Protein AF-A0A2N2HIB7-F1 (afdb_monomer_lite)

Radius of gyration: 22.61 Å; chains: 1; bounding box: 57×54×66 Å

Secondary structure (DSSP, 8-state):
------HHHHHHHHHHHHHHTTTSHHHHS-SSHHHHHHHHHHHHH-SSEEEGGGS----B---HHHHHHHHHHHHHHHHHHHHHTS-TTSHHHHHHHHHHHHHHHHHHHHHHHHHHHHHHHHH---HHHHHHHHHHHHHHHHTTTS---SHHHHHHHHHHHHHHHHHH-S---B--B-HHHHTHHHHHHHHHTTS--HHHHHHHHHHHHHHHTT------HHHHTTS-TT----EEEEE-B-TTS-B---HHHHHHHHHHHHH--S-SEEEEEE-TT--HHHHHHHHHHHHTT---PEEEEHHHHHHHHHHTT--HHHHHTEEEETTTEEEETTT----TT-EEE-HHHHHHHHHTT-

pLDDT: mean 94.16, std 5.79, range [70.38, 98.81]

Structure (mmCIF, N/CA/C/O backbone):
data_AF-A0A2N2HIB7-F1
#
_entry.id   AF-A0A2N2HIB7-F1
#
loop_
_atom_site.group_PDB
_atom_site.id
_atom_site.type_symbol
_atom_site.label_atom_id
_atom_site.label_alt_id
_atom_site.label_comp_id
_atom_site.label_asym_id
_atom_site.label_entity_id
_atom_site.label_seq_id
_atom_site.pdbx_PDB_ins_code
_atom_site.Cartn_x
_atom_site.Cartn_y
_atom_site.Cartn_z
_atom_site.occupancy
_atom_site.B_iso_or_equiv
_atom_site.auth_seq_id
_atom_site.auth_comp_id
_atom_site.auth_asym_id
_atom_site.auth_atom_id
_atom_site.pdbx_PDB_model_num
ATOM 1 N N . ASN A 1 1 ? 1.492 17.896 -13.912 1.00 70.38 1 ASN A N 1
ATOM 2 C CA . ASN A 1 1 ? 1.477 17.943 -12.432 1.00 70.38 1 ASN A CA 1
ATOM 3 C C . ASN A 1 1 ? 2.331 19.114 -11.940 1.00 70.38 1 ASN A C 1
ATOM 5 O O . ASN A 1 1 ? 3.447 18.883 -11.492 1.00 70.38 1 ASN A O 1
ATOM 9 N N . PRO A 1 2 ? 1.903 20.382 -12.101 1.00 78.69 2 PRO A N 1
ATOM 10 C CA . PRO A 1 2 ? 2.677 21.501 -11.566 1.00 78.69 2 PRO A CA 1
ATOM 11 C C . PRO A 1 2 ? 2.683 21.434 -10.033 1.00 78.69 2 PRO A C 1
ATOM 13 O O . PRO A 1 2 ? 1.624 21.341 -9.421 1.00 78.69 2 PRO A O 1
ATOM 16 N N . LEU A 1 3 ? 3.871 21.468 -9.431 1.00 84.50 3 LEU A N 1
ATOM 17 C CA . LEU A 1 3 ? 4.052 21.535 -7.981 1.00 84.50 3 LEU A CA 1
ATOM 18 C C . LEU A 1 3 ? 4.531 22.939 -7.606 1.00 84.50 3 LEU A C 1
ATOM 20 O O . LEU A 1 3 ? 5.427 23.491 -8.252 1.00 84.50 3 LEU A O 1
ATOM 24 N N . GLY A 1 4 ? 3.913 23.525 -6.582 1.00 88.31 4 GLY A N 1
ATOM 25 C CA . GLY A 1 4 ? 4.340 24.805 -6.026 1.00 88.31 4 GLY A CA 1
ATOM 26 C C . GLY A 1 4 ? 5.601 24.630 -5.184 1.00 88.31 4 GLY A C 1
ATOM 27 O O . GLY A 1 4 ? 5.663 23.732 -4.354 1.00 88.31 4 GLY A O 1
ATOM 28 N N . ILE A 1 5 ? 6.600 25.489 -5.392 1.00 92.50 5 ILE A N 1
ATOM 29 C CA . ILE A 1 5 ? 7.794 25.562 -4.544 1.00 92.50 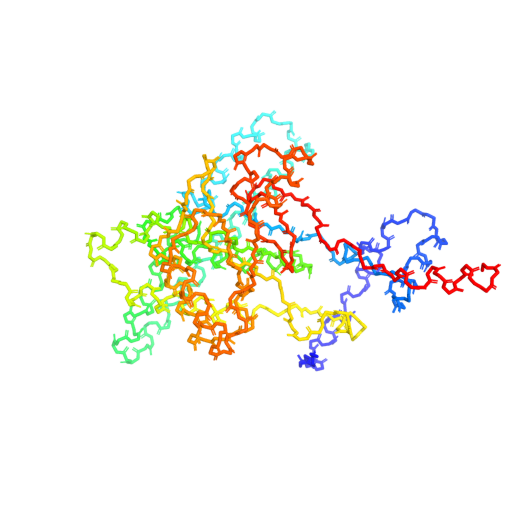5 ILE A CA 1
ATOM 30 C C . ILE A 1 5 ? 8.203 27.021 -4.363 1.00 92.50 5 ILE A C 1
ATOM 32 O O . ILE A 1 5 ? 8.285 27.782 -5.335 1.00 92.50 5 ILE A O 1
ATOM 36 N N . SER A 1 6 ? 8.473 27.423 -3.125 1.00 95.88 6 SER A N 1
ATOM 37 C CA . SER A 1 6 ? 8.904 28.783 -2.819 1.00 95.88 6 SER A CA 1
ATOM 38 C C . SER A 1 6 ? 10.355 29.037 -3.267 1.00 95.88 6 SER A C 1
ATOM 40 O O . SER A 1 6 ? 11.177 28.117 -3.357 1.00 95.88 6 SER A O 1
ATOM 42 N N . PRO A 1 7 ? 10.746 30.306 -3.498 1.00 96.50 7 PRO A N 1
ATOM 43 C CA . PRO A 1 7 ? 12.142 30.656 -3.766 1.00 96.50 7 PRO A CA 1
ATOM 44 C C . PRO A 1 7 ? 13.107 30.290 -2.627 1.00 96.50 7 PRO A C 1
ATOM 46 O O . PRO A 1 7 ? 14.304 30.120 -2.862 1.00 96.50 7 PRO A O 1
ATOM 49 N N . LYS A 1 8 ? 12.618 30.197 -1.382 1.00 96.81 8 LYS A N 1
ATOM 50 C CA . LYS A 1 8 ? 13.419 29.775 -0.227 1.00 96.81 8 LYS A CA 1
ATOM 51 C C . LYS A 1 8 ? 13.732 28.279 -0.308 1.00 96.81 8 LYS A C 1
ATOM 53 O O . LYS A 1 8 ? 14.907 27.932 -0.360 1.00 96.81 8 LYS A O 1
ATOM 58 N N . GLU A 1 9 ? 12.710 27.438 -0.435 1.00 95.50 9 GLU A N 1
ATOM 59 C CA . GLU A 1 9 ? 12.864 25.978 -0.545 1.00 95.50 9 GLU A CA 1
ATOM 60 C C . GLU A 1 9 ? 13.718 25.595 -1.758 1.00 95.50 9 GLU A C 1
ATOM 62 O O . GLU A 1 9 ? 14.588 24.734 -1.668 1.00 95.50 9 GLU A O 1
ATOM 67 N N . ARG A 1 10 ? 13.561 26.297 -2.892 1.00 94.50 10 ARG A N 1
ATOM 68 C CA . ARG A 1 10 ? 14.411 26.074 -4.072 1.00 94.50 10 ARG A CA 1
ATOM 69 C C . ARG A 1 10 ? 15.897 26.279 -3.761 1.00 94.50 10 ARG A C 1
ATOM 71 O O . ARG A 1 10 ? 16.724 25.501 -4.228 1.00 94.50 10 ARG A O 1
ATOM 78 N N . ARG A 1 11 ? 16.247 27.321 -2.997 1.00 95.94 11 ARG A N 1
ATOM 79 C CA . ARG A 1 11 ? 17.642 27.583 -2.603 1.00 95.94 11 ARG A CA 1
ATOM 80 C C . ARG A 1 11 ? 18.165 26.509 -1.652 1.00 95.94 11 ARG A C 1
ATOM 82 O O . ARG A 1 11 ? 19.290 26.057 -1.835 1.00 95.94 11 ARG A O 1
ATOM 89 N N . GLU A 1 12 ? 17.348 26.083 -0.692 1.00 95.81 12 GLU A N 1
ATOM 90 C CA . GLU A 1 12 ? 17.694 25.004 0.243 1.00 95.81 12 GLU A CA 1
ATOM 91 C C . GLU A 1 12 ? 17.962 23.687 -0.502 1.00 95.81 12 GLU A C 1
ATOM 93 O O . GLU A 1 12 ? 19.008 23.074 -0.295 1.00 95.81 12 GLU A O 1
ATOM 98 N N . LEU A 1 13 ? 17.102 23.310 -1.458 1.00 92.69 13 LEU A N 1
ATOM 99 C CA . LEU A 1 13 ? 17.295 22.113 -2.286 1.00 92.69 13 LEU A CA 1
ATOM 100 C C . LEU A 1 13 ? 18.561 22.187 -3.145 1.00 92.69 13 LEU A C 1
ATOM 102 O O . LEU A 1 13 ? 19.323 21.221 -3.189 1.00 92.69 13 LEU A O 1
ATOM 106 N N . ILE A 1 14 ? 18.828 23.329 -3.791 1.00 94.75 14 ILE A N 1
ATOM 107 C CA . ILE A 1 14 ? 20.062 23.532 -4.571 1.00 94.75 14 ILE A CA 1
ATOM 108 C C . ILE A 1 14 ? 21.302 23.348 -3.683 1.00 94.75 14 ILE A C 1
ATOM 110 O O . ILE A 1 14 ? 22.288 22.757 -4.123 1.00 94.75 14 ILE A O 1
ATOM 114 N N . GLY A 1 15 ? 21.236 23.778 -2.420 1.00 96.12 15 GLY A N 1
ATOM 115 C CA . GLY A 1 15 ? 22.304 23.585 -1.438 1.00 96.12 15 GLY A CA 1
ATOM 116 C C . GLY A 1 15 ? 22.646 22.119 -1.149 1.00 96.12 15 GLY A C 1
ATOM 117 O O . GLY A 1 15 ? 23.769 21.833 -0.740 1.00 96.12 15 GLY A O 1
ATOM 118 N N . THR A 1 16 ? 21.734 21.177 -1.410 1.00 95.31 16 THR A N 1
ATOM 119 C CA . THR A 1 16 ? 21.984 19.734 -1.225 1.00 95.31 16 THR A CA 1
ATOM 120 C C . THR A 1 16 ? 22.728 19.090 -2.402 1.00 95.31 16 THR A C 1
ATOM 122 O O . THR A 1 16 ? 23.339 18.029 -2.242 1.00 95.31 16 THR A O 1
ATOM 125 N N . ILE A 1 17 ? 22.734 19.731 -3.580 1.00 93.56 17 ILE A N 1
ATOM 126 C CA . ILE A 1 17 ? 23.309 19.175 -4.816 1.00 93.56 17 ILE A CA 1
ATOM 127 C C . ILE A 1 17 ? 24.791 18.798 -4.658 1.00 93.56 17 ILE A C 1
ATOM 129 O O . ILE A 1 17 ? 25.133 17.681 -5.045 1.00 93.56 17 ILE A O 1
ATOM 133 N N . PRO A 1 18 ? 25.683 19.628 -4.075 1.00 94.62 18 PRO A N 1
ATOM 134 C CA . PRO A 1 18 ? 27.099 19.272 -3.947 1.00 94.62 18 PRO A CA 1
ATOM 135 C C . PRO A 1 18 ? 27.337 17.970 -3.173 1.00 94.62 18 PRO A C 1
ATOM 137 O O . PRO A 1 18 ? 28.258 17.215 -3.488 1.00 94.62 18 PRO A O 1
ATOM 140 N N . PHE A 1 19 ? 26.489 17.673 -2.185 1.00 94.38 19 PHE A N 1
ATOM 141 C CA . PHE A 1 19 ? 26.551 16.412 -1.457 1.00 94.38 19 PHE A CA 1
ATOM 142 C C . PHE A 1 19 ? 26.091 15.242 -2.339 1.00 94.38 19 PHE A C 1
ATOM 144 O O . PHE A 1 19 ? 26.778 14.222 -2.420 1.00 94.38 19 PHE A O 1
ATOM 151 N N . TRP A 1 20 ? 24.971 15.381 -3.050 1.00 92.12 20 TRP A N 1
ATOM 152 C CA . TRP A 1 20 ? 24.363 14.278 -3.802 1.00 92.12 20 TRP A CA 1
ATOM 153 C C . TRP A 1 20 ? 24.944 14.029 -5.199 1.00 92.12 20 TRP A C 1
ATOM 155 O O . TRP A 1 20 ? 24.808 12.915 -5.708 1.00 92.12 20 TRP A O 1
ATOM 165 N N . LEU A 1 21 ? 25.644 15.002 -5.794 1.00 87.56 21 LEU A N 1
ATOM 166 C CA . LEU A 1 21 ? 26.102 14.986 -7.193 1.00 87.56 21 LEU A CA 1
ATOM 167 C C . LEU A 1 21 ? 26.859 13.710 -7.600 1.00 87.56 21 LEU A C 1
ATOM 169 O O . LEU A 1 21 ? 26.741 13.259 -8.734 1.00 87.56 21 LEU A O 1
ATOM 173 N N . PHE A 1 22 ? 27.603 13.100 -6.676 1.00 88.31 22 PHE A N 1
ATOM 174 C CA . PHE A 1 22 ? 28.376 11.875 -6.929 1.00 88.31 22 PHE A CA 1
ATOM 175 C C . PHE A 1 22 ? 27.889 10.661 -6.127 1.00 88.31 22 PHE A C 1
ATOM 177 O O . PHE A 1 22 ? 28.547 9.620 -6.113 1.00 88.31 22 PHE A O 1
ATOM 184 N N . ARG A 1 23 ? 26.757 10.796 -5.427 1.00 89.62 23 ARG A N 1
ATOM 185 C CA . ARG A 1 23 ? 26.224 9.789 -4.497 1.00 89.62 23 ARG A CA 1
ATOM 186 C C . ARG A 1 23 ? 24.908 9.158 -4.962 1.00 89.62 23 ARG A C 1
ATOM 188 O O . ARG A 1 23 ? 24.530 8.136 -4.401 1.00 89.62 23 ARG A O 1
ATOM 195 N N . PHE A 1 24 ? 24.248 9.712 -5.981 1.00 86.19 24 PHE A N 1
ATOM 196 C CA . PHE A 1 24 ? 22.979 9.185 -6.496 1.00 86.19 24 PHE A CA 1
ATOM 197 C C . PHE A 1 24 ? 23.142 7.891 -7.320 1.00 86.19 24 PHE A C 1
ATOM 199 O O . PHE A 1 24 ? 24.206 7.634 -7.894 1.00 86.19 24 PHE A O 1
ATOM 206 N N . LEU A 1 25 ? 22.072 7.089 -7.400 1.00 84.25 25 LEU A N 1
ATOM 207 C CA . LEU A 1 25 ? 22.063 5.752 -8.015 1.00 84.25 25 LEU A CA 1
ATOM 208 C C . LEU A 1 25 ? 22.593 5.749 -9.451 1.00 84.25 25 LEU A C 1
ATOM 210 O O . LEU A 1 25 ? 23.521 5.003 -9.749 1.00 84.25 25 LEU A O 1
ATOM 214 N N . GLY A 1 26 ? 22.104 6.641 -10.317 1.00 80.06 26 GLY A N 1
ATOM 215 C CA . GLY A 1 26 ? 22.563 6.717 -11.709 1.00 80.06 26 GLY A CA 1
ATOM 216 C C . GLY A 1 26 ? 24.069 6.974 -11.864 1.00 80.06 26 GLY A C 1
ATOM 217 O O . GLY A 1 26 ? 24.691 6.448 -12.787 1.00 80.06 26 GLY A O 1
ATOM 218 N N . PHE A 1 27 ? 24.703 7.699 -10.931 1.00 83.38 27 PHE A N 1
ATOM 219 C CA . PHE A 1 27 ? 26.159 7.862 -10.935 1.00 83.38 27 PHE A CA 1
ATOM 220 C C . PHE A 1 27 ? 26.894 6.605 -10.455 1.00 83.38 27 PHE A C 1
ATOM 222 O O . PHE A 1 27 ? 28.040 6.380 -10.845 1.00 83.38 27 PHE A O 1
ATOM 229 N N . ARG A 1 28 ? 26.275 5.788 -9.600 1.00 85.44 28 ARG A N 1
ATOM 230 C CA . ARG A 1 28 ? 26.879 4.565 -9.045 1.00 85.44 28 ARG A CA 1
ATOM 231 C C . ARG A 1 28 ? 26.568 3.304 -9.861 1.00 85.44 28 ARG A C 1
ATOM 233 O O . ARG A 1 28 ? 27.299 2.331 -9.714 1.00 85.44 28 ARG A O 1
ATOM 240 N N . ALA A 1 29 ? 25.565 3.344 -10.739 1.00 83.88 29 ALA A N 1
ATOM 241 C CA . ALA A 1 29 ? 25.076 2.200 -11.512 1.00 83.88 29 ALA A CA 1
ATOM 242 C C . ALA A 1 29 ? 26.138 1.577 -12.437 1.00 83.88 29 ALA A C 1
ATOM 244 O O . ALA A 1 29 ? 26.224 0.358 -12.552 1.00 83.88 29 ALA A O 1
ATOM 245 N N . PHE A 1 30 ? 26.992 2.398 -13.062 1.00 82.38 30 PHE A N 1
ATOM 246 C CA . PHE A 1 30 ? 28.013 1.930 -14.005 1.00 82.38 30 PHE A CA 1
ATOM 247 C C . PHE A 1 30 ? 29.425 2.352 -13.592 1.00 82.38 30 PHE A C 1
ATOM 249 O O . PHE A 1 30 ? 29.677 3.515 -13.261 1.00 82.38 30 PHE A O 1
ATOM 256 N N . ARG A 1 31 ? 30.373 1.406 -13.671 1.00 82.19 31 ARG A N 1
ATOM 257 C CA . ARG A 1 31 ? 31.803 1.664 -13.420 1.00 82.19 31 ARG A CA 1
ATOM 258 C C . ARG A 1 31 ? 32.474 2.481 -14.537 1.00 82.19 31 ARG A C 1
ATOM 260 O O . ARG A 1 31 ? 33.148 3.454 -14.200 1.00 82.19 31 ARG A O 1
ATOM 267 N N . PRO A 1 32 ? 32.313 2.159 -15.840 1.00 90.38 32 PRO A N 1
ATOM 268 C CA . PRO A 1 32 ? 32.988 2.902 -16.903 1.00 90.38 32 PRO A CA 1
ATOM 269 C C . PRO A 1 32 ? 32.396 4.315 -17.064 1.00 90.38 32 PRO A C 1
ATOM 271 O O . PRO A 1 32 ? 31.172 4.438 -17.181 1.00 90.38 32 PRO A O 1
ATOM 274 N N . PRO A 1 33 ? 33.220 5.381 -17.151 1.00 87.06 33 PRO A N 1
ATOM 275 C CA . PRO A 1 33 ? 32.727 6.754 -17.302 1.00 87.06 33 PRO A CA 1
ATOM 276 C C . PRO A 1 33 ? 31.826 6.952 -18.526 1.00 87.06 33 PRO A C 1
ATOM 278 O O . PRO A 1 33 ? 30.800 7.623 -18.436 1.00 87.06 33 PRO A O 1
ATOM 281 N N . PHE A 1 34 ? 32.168 6.318 -19.651 1.00 89.50 34 PHE A N 1
ATOM 282 C CA . PHE A 1 34 ? 31.384 6.404 -20.882 1.00 89.50 34 PHE A CA 1
ATOM 283 C C . PHE A 1 34 ? 29.994 5.769 -20.739 1.00 89.50 34 PHE A C 1
ATOM 285 O O . PHE A 1 34 ? 28.997 6.385 -21.105 1.00 89.50 34 PHE A O 1
ATOM 292 N N . ALA A 1 35 ? 29.910 4.571 -20.150 1.00 87.69 35 ALA A N 1
ATOM 293 C CA . ALA A 1 35 ? 28.637 3.886 -19.916 1.00 87.69 35 ALA A CA 1
ATOM 294 C C . ALA A 1 35 ? 27.731 4.691 -18.973 1.00 87.69 35 ALA A C 1
ATOM 296 O O . ALA A 1 35 ? 26.535 4.814 -19.217 1.00 87.69 35 ALA A O 1
ATOM 297 N N . LYS A 1 36 ? 28.319 5.310 -17.945 1.00 88.56 36 LYS A N 1
ATOM 298 C CA . LYS A 1 36 ? 27.612 6.197 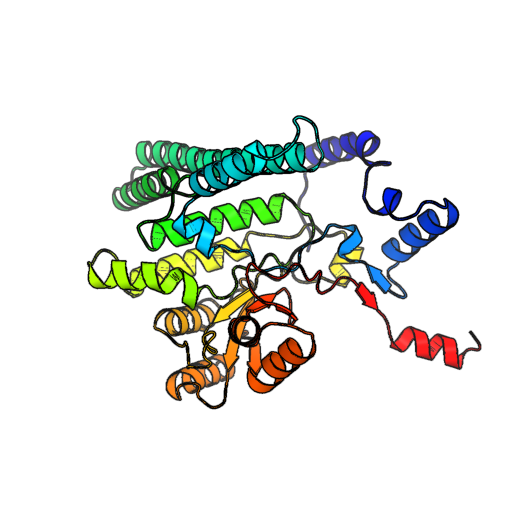-17.017 1.00 88.56 36 LYS A CA 1
ATOM 299 C C . LYS A 1 36 ? 27.047 7.436 -17.712 1.00 88.56 36 LYS A C 1
ATOM 301 O O . LYS A 1 36 ? 25.873 7.747 -17.544 1.00 88.56 36 LYS A O 1
ATOM 306 N N . ALA A 1 37 ? 27.870 8.131 -18.500 1.00 87.56 37 ALA A N 1
ATOM 307 C CA . ALA A 1 37 ? 27.437 9.314 -19.240 1.00 87.56 37 ALA A CA 1
ATOM 308 C C . ALA A 1 37 ? 26.325 8.969 -20.239 1.00 87.56 37 ALA A C 1
ATOM 310 O O . ALA A 1 37 ? 25.314 9.666 -20.295 1.00 87.56 37 ALA A O 1
ATOM 311 N N . ARG A 1 38 ? 26.482 7.857 -20.968 1.00 88.75 38 ARG A N 1
ATOM 312 C CA . ARG A 1 38 ? 25.457 7.338 -21.876 1.00 88.75 38 ARG A CA 1
ATOM 313 C C . ARG A 1 38 ? 24.153 7.044 -21.140 1.00 88.75 38 ARG A C 1
ATOM 315 O O . ARG A 1 38 ? 23.125 7.563 -21.546 1.00 88.75 38 ARG A O 1
ATOM 322 N N . PHE A 1 39 ? 24.203 6.293 -20.038 1.00 87.81 39 PHE A N 1
ATOM 323 C CA . PHE A 1 39 ? 23.019 5.974 -19.241 1.00 87.81 39 PHE A CA 1
ATOM 324 C C . PHE A 1 39 ? 22.282 7.234 -18.782 1.00 87.81 39 PHE A C 1
ATOM 326 O O . PHE A 1 39 ? 21.083 7.348 -19.000 1.00 87.81 39 PHE A O 1
ATOM 333 N N . ILE A 1 40 ? 22.996 8.208 -18.209 1.00 85.94 40 ILE A N 1
ATOM 334 C CA . ILE A 1 40 ? 22.392 9.467 -17.751 1.00 85.94 40 ILE A CA 1
ATOM 335 C C . ILE A 1 40 ? 21.725 10.208 -18.919 1.00 85.94 40 ILE A C 1
ATOM 337 O O . ILE A 1 40 ? 20.598 10.677 -18.784 1.00 85.94 40 ILE A O 1
ATOM 341 N N . LEU A 1 41 ? 22.390 10.296 -20.074 1.00 86.44 41 LEU A N 1
ATOM 342 C CA . LEU A 1 41 ? 21.825 10.938 -21.263 1.00 86.44 41 LEU A CA 1
ATOM 343 C C . LEU A 1 41 ? 20.592 10.200 -21.798 1.00 86.44 41 LEU A C 1
ATOM 345 O O . LEU A 1 41 ? 19.623 10.853 -22.185 1.00 86.44 41 LEU A O 1
ATOM 349 N N . ASP A 1 42 ? 20.621 8.868 -21.805 1.00 86.88 42 ASP A N 1
ATOM 350 C CA . ASP A 1 42 ? 19.507 8.034 -22.250 1.00 86.88 42 ASP A CA 1
ATOM 351 C C . ASP A 1 42 ? 18.313 8.165 -21.294 1.00 86.88 42 ASP A C 1
ATOM 353 O O . ASP A 1 42 ? 17.199 8.365 -21.767 1.00 86.88 42 ASP A O 1
ATOM 357 N N . GLN A 1 43 ? 18.531 8.189 -19.972 1.00 85.62 43 GLN A N 1
ATOM 358 C CA . GLN A 1 43 ? 17.471 8.423 -18.978 1.00 85.62 43 GLN A CA 1
ATOM 359 C C . GLN A 1 43 ? 16.859 9.827 -19.069 1.00 85.62 43 GLN A C 1
ATOM 361 O O . GLN A 1 43 ? 15.649 9.984 -18.937 1.00 85.62 43 GLN A O 1
ATOM 366 N N . LEU A 1 44 ? 17.668 10.859 -19.334 1.00 83.25 44 LEU A N 1
ATOM 367 C CA . LEU A 1 44 ? 17.165 12.230 -19.496 1.00 83.25 44 LEU A CA 1
ATOM 368 C C . LEU A 1 44 ? 16.312 12.401 -20.760 1.00 83.25 44 LEU A C 1
ATOM 370 O O . LEU A 1 44 ? 15.404 13.232 -20.782 1.00 83.25 44 LEU A O 1
ATOM 374 N N . LYS A 1 45 ? 16.622 11.647 -21.820 1.00 83.94 45 LYS A N 1
ATOM 375 C CA . LYS A 1 45 ? 15.895 11.702 -23.096 1.00 83.94 45 LYS A CA 1
ATOM 376 C C . LYS A 1 45 ? 14.713 10.738 -23.146 1.00 83.94 45 LYS A C 1
ATOM 378 O O . LYS A 1 45 ? 13.734 11.057 -23.810 1.00 83.94 45 LYS A O 1
ATOM 383 N N . ALA A 1 46 ? 14.841 9.570 -22.515 1.00 82.94 46 ALA A N 1
ATOM 384 C CA . ALA A 1 46 ? 13.878 8.471 -22.508 1.00 82.94 46 ALA A CA 1
ATOM 385 C C . ALA A 1 46 ? 13.340 8.102 -23.911 1.00 82.94 46 ALA A C 1
ATOM 387 O O . ALA A 1 46 ? 12.164 7.800 -24.083 1.00 82.94 46 ALA A O 1
ATOM 388 N N . ARG A 1 47 ? 14.194 8.163 -24.948 1.00 82.94 47 ARG A N 1
ATOM 389 C CA . ARG A 1 47 ? 13.782 7.926 -26.350 1.00 82.94 47 ARG A CA 1
ATOM 390 C C . ARG A 1 47 ? 13.485 6.452 -26.636 1.00 82.94 47 ARG A C 1
ATOM 392 O O . ARG A 1 47 ? 12.529 6.135 -27.338 1.00 82.94 47 ARG A O 1
ATOM 399 N N . TRP A 1 48 ? 14.362 5.578 -26.153 1.00 84.12 48 TRP A N 1
ATOM 400 C CA . TRP A 1 48 ? 14.345 4.144 -26.459 1.00 84.12 48 TRP A CA 1
ATOM 401 C C . TRP A 1 48 ? 13.828 3.332 -25.284 1.00 84.12 48 TRP A C 1
ATOM 403 O O . TRP A 1 48 ? 13.049 2.400 -25.456 1.00 84.12 48 TRP A O 1
ATOM 413 N N . TYR A 1 49 ? 14.274 3.710 -24.091 1.00 88.00 49 TYR A N 1
ATOM 414 C CA . TYR A 1 49 ? 13.873 3.098 -22.847 1.00 88.00 49 TYR A CA 1
ATOM 415 C C . TYR A 1 49 ? 13.961 4.107 -21.704 1.00 88.00 49 TYR A C 1
ATOM 417 O O . TYR A 1 49 ? 14.717 5.082 -21.771 1.00 88.00 49 TYR A O 1
ATOM 425 N N . LEU A 1 50 ? 13.217 3.825 -20.646 1.00 87.25 50 LEU A N 1
ATOM 426 C CA . LEU A 1 50 ? 13.290 4.475 -19.346 1.00 87.25 50 LEU A CA 1
ATOM 427 C C . LEU A 1 50 ? 13.512 3.383 -18.299 1.00 87.25 50 LEU A C 1
ATOM 429 O O . LEU A 1 50 ? 12.874 2.341 -18.388 1.00 87.25 50 LEU A O 1
ATOM 433 N N . ILE A 1 51 ? 14.425 3.598 -17.352 1.00 88.19 51 ILE A N 1
ATOM 434 C CA . ILE A 1 51 ? 14.671 2.685 -16.231 1.00 88.19 51 ILE A CA 1
ATOM 435 C C . ILE A 1 51 ? 14.158 3.361 -14.963 1.00 88.19 51 ILE A C 1
ATOM 437 O O . ILE A 1 51 ? 14.807 4.272 -14.434 1.00 88.19 51 ILE A O 1
ATOM 441 N N . ASN A 1 52 ? 13.005 2.915 -14.474 1.00 84.44 52 ASN A N 1
ATOM 442 C CA . ASN A 1 52 ? 12.372 3.495 -13.290 1.00 84.44 52 ASN A CA 1
ATOM 443 C C . ASN A 1 52 ? 13.188 3.215 -12.020 1.00 84.44 52 ASN A C 1
ATOM 445 O O . ASN A 1 52 ? 13.351 4.116 -11.198 1.00 84.44 52 ASN A O 1
ATOM 449 N N . GLU A 1 53 ? 13.875 2.066 -11.956 1.00 83.62 53 GLU A N 1
ATOM 450 C CA . GLU A 1 53 ? 14.758 1.687 -10.836 1.00 83.62 53 GLU A CA 1
ATOM 451 C C . GLU A 1 53 ? 15.885 2.698 -10.552 1.00 83.62 53 GLU A C 1
ATOM 453 O O . GLU A 1 53 ? 16.519 2.697 -9.494 1.00 83.62 53 GLU A O 1
ATOM 458 N N . SER A 1 54 ? 16.165 3.595 -11.502 1.00 78.38 54 SER A N 1
ATOM 459 C CA . SER A 1 54 ? 17.125 4.679 -11.303 1.00 78.38 54 SER A CA 1
ATOM 460 C C . SER A 1 54 ? 16.693 5.689 -10.230 1.00 78.38 54 SER A C 1
ATOM 462 O O . SER A 1 54 ? 17.558 6.372 -9.668 1.00 78.38 54 SER A O 1
ATOM 464 N N . GLY A 1 55 ? 15.388 5.776 -9.940 1.00 75.06 55 GLY A N 1
ATOM 465 C CA . GLY A 1 55 ? 14.804 6.592 -8.875 1.00 75.06 55 GLY A CA 1
ATOM 466 C C . GLY A 1 55 ? 14.757 5.901 -7.508 1.00 75.06 55 GLY A C 1
ATOM 467 O O . GLY A 1 55 ? 14.727 6.585 -6.489 1.00 75.06 55 GLY A O 1
ATOM 468 N N . GLY A 1 56 ? 14.814 4.573 -7.474 1.00 80.69 56 GLY A N 1
ATOM 469 C CA . GLY A 1 56 ? 14.620 3.742 -6.287 1.00 80.69 56 GLY A CA 1
ATOM 470 C C . GLY A 1 56 ? 13.982 2.415 -6.691 1.00 80.69 56 GLY A C 1
ATOM 471 O O . GLY A 1 56 ? 13.607 2.262 -7.844 1.00 80.69 56 GLY A O 1
ATOM 472 N N . ILE A 1 57 ? 13.881 1.463 -5.765 1.00 83.38 57 ILE A N 1
ATOM 473 C CA . ILE A 1 57 ? 13.139 0.219 -6.004 1.00 83.38 57 ILE A CA 1
ATOM 474 C C . ILE A 1 57 ? 11.895 0.254 -5.123 1.00 83.38 57 ILE A C 1
ATOM 476 O O . ILE A 1 57 ? 12.008 0.447 -3.910 1.00 83.38 57 ILE A O 1
ATOM 480 N N . SER A 1 58 ? 10.729 0.087 -5.733 1.00 85.38 58 SER A N 1
ATOM 481 C CA . SER A 1 58 ? 9.445 -0.084 -5.063 1.00 85.38 58 SER A CA 1
ATOM 482 C C . SER A 1 58 ? 8.648 -1.194 -5.766 1.00 85.38 58 SER A C 1
ATOM 484 O O . SER A 1 58 ? 9.199 -2.273 -5.992 1.00 85.38 58 SER A O 1
ATOM 486 N N . HIS A 1 59 ? 7.359 -1.002 -6.062 1.00 91.25 59 HIS A N 1
ATOM 487 C CA . HIS A 1 59 ? 6.517 -2.003 -6.725 1.00 91.25 59 HIS A CA 1
ATOM 488 C C . HIS A 1 59 ? 6.377 -3.320 -5.934 1.00 91.25 59 HIS A C 1
ATOM 490 O O . HIS A 1 59 ? 6.667 -4.425 -6.407 1.00 91.25 59 HIS A O 1
ATOM 496 N N . PHE A 1 60 ? 5.903 -3.193 -4.694 1.00 93.56 60 PHE A N 1
ATOM 497 C CA . PHE A 1 60 ? 5.645 -4.320 -3.801 1.00 93.56 60 PHE A CA 1
ATOM 498 C C . PHE A 1 60 ? 4.419 -4.074 -2.916 1.00 93.56 60 PHE A C 1
ATOM 500 O O . PHE A 1 60 ? 3.983 -2.939 -2.705 1.00 93.56 60 PHE A O 1
ATOM 507 N N . ALA A 1 61 ? 3.870 -5.165 -2.387 1.00 95.19 61 ALA A N 1
ATOM 508 C CA . ALA A 1 61 ? 2.818 -5.145 -1.382 1.00 95.19 61 ALA A CA 1
ATOM 509 C C . ALA A 1 61 ? 3.412 -5.616 -0.042 1.00 95.19 61 ALA A C 1
ATOM 511 O O . ALA A 1 61 ? 3.737 -6.802 0.083 1.00 95.19 61 ALA A O 1
ATOM 512 N N . PRO A 1 62 ? 3.616 -4.716 0.937 1.00 94.94 62 PRO A N 1
ATOM 513 C CA . PRO A 1 62 ? 4.170 -5.073 2.240 1.00 94.94 62 PRO A CA 1
ATOM 514 C C . PRO A 1 62 ? 3.344 -6.107 3.011 1.00 94.94 62 PRO A C 1
ATOM 516 O O . PRO A 1 62 ? 2.126 -6.230 2.844 1.00 94.94 62 PRO A O 1
ATOM 519 N N . ASP A 1 63 ? 4.017 -6.791 3.937 1.00 95.62 63 ASP A N 1
ATOM 520 C CA . ASP A 1 63 ? 3.378 -7.600 4.976 1.00 95.62 63 ASP A CA 1
ATOM 521 C C . ASP A 1 63 ? 2.796 -6.691 6.076 1.00 95.62 63 ASP A C 1
ATOM 523 O O . ASP A 1 63 ? 3.351 -6.534 7.172 1.00 95.62 63 ASP A O 1
ATOM 527 N N . TYR A 1 64 ? 1.679 -6.030 5.752 1.00 97.69 64 TYR A N 1
ATOM 528 C CA . TYR A 1 64 ? 0.932 -5.263 6.745 1.00 97.69 64 TYR A CA 1
ATOM 529 C C . TYR A 1 64 ? 0.362 -6.179 7.818 1.00 97.69 64 TYR A C 1
ATOM 531 O O . TYR A 1 64 ? 0.360 -5.781 8.974 1.00 97.69 64 TYR A O 1
ATOM 539 N N . GLU A 1 65 ? -0.073 -7.393 7.478 1.00 96.88 65 GLU A N 1
ATOM 540 C CA . GLU A 1 65 ? -0.690 -8.322 8.428 1.00 96.88 65 GLU A CA 1
ATOM 541 C C . GLU A 1 65 ? 0.196 -8.551 9.658 1.00 96.88 65 GLU A C 1
ATOM 543 O O . GLU A 1 65 ? -0.254 -8.344 10.790 1.00 96.88 65 GLU A O 1
ATOM 548 N N . THR A 1 66 ? 1.485 -8.846 9.459 1.00 97.44 66 THR A N 1
ATOM 549 C CA . THR A 1 66 ? 2.425 -8.983 10.577 1.00 97.44 66 THR A CA 1
ATOM 550 C C . THR A 1 66 ? 2.547 -7.678 11.368 1.00 97.44 66 THR A C 1
ATOM 552 O O . THR A 1 66 ? 2.500 -7.708 12.599 1.00 97.44 66 THR A O 1
ATOM 555 N N . LEU A 1 67 ? 2.649 -6.515 10.708 1.00 98.06 67 LEU A N 1
ATOM 556 C CA . LEU A 1 67 ? 2.699 -5.225 11.412 1.00 98.06 67 LEU A CA 1
ATOM 557 C C . LEU A 1 67 ? 1.451 -4.991 12.270 1.00 98.06 67 LEU A C 1
ATOM 559 O O . LEU A 1 67 ? 1.566 -4.556 13.416 1.00 98.06 67 LEU A O 1
ATOM 563 N N . LEU A 1 68 ? 0.268 -5.283 11.737 1.00 98.62 68 LEU A N 1
ATOM 564 C CA . LEU A 1 68 ? -0.993 -5.128 12.452 1.00 98.62 68 LEU A CA 1
ATOM 565 C C . LEU A 1 68 ? -1.088 -6.089 13.637 1.00 98.62 68 LEU A C 1
ATOM 567 O O . LEU A 1 68 ? -1.650 -5.725 14.671 1.00 98.62 68 LEU A O 1
ATOM 571 N N . ALA A 1 69 ? -0.520 -7.288 13.522 1.00 98.44 69 ALA A N 1
ATOM 572 C CA . ALA A 1 69 ? -0.542 -8.289 14.577 1.00 98.44 69 ALA A CA 1
ATOM 573 C C . ALA A 1 69 ? 0.408 -7.953 15.739 1.00 98.44 69 ALA A C 1
ATOM 575 O O . ALA A 1 69 ? 0.006 -8.048 16.901 1.00 98.44 69 ALA A O 1
ATOM 576 N N . ILE A 1 70 ? 1.655 -7.557 15.451 1.00 98.31 70 ILE A N 1
ATOM 577 C CA . ILE A 1 70 ? 2.709 -7.462 16.482 1.00 98.31 70 ILE A CA 1
ATOM 578 C C . ILE A 1 70 ? 3.260 -6.048 16.714 1.00 98.31 70 ILE A C 1
ATOM 580 O O . ILE A 1 70 ? 3.905 -5.813 17.738 1.00 98.31 70 ILE A O 1
ATOM 584 N N . GLY A 1 71 ? 2.979 -5.094 15.824 1.00 98.50 71 GLY A N 1
ATOM 585 C CA . GLY A 1 71 ? 3.515 -3.732 15.881 1.00 98.50 71 GLY A CA 1
ATOM 586 C C . GLY A 1 71 ? 5.029 -3.654 15.663 1.00 98.50 71 GLY A C 1
ATOM 587 O O . GLY A 1 71 ? 5.721 -4.661 15.482 1.00 98.50 71 GLY A O 1
ATOM 588 N N . THR A 1 72 ? 5.574 -2.440 15.695 1.00 98.50 72 THR A N 1
ATOM 589 C CA . THR A 1 72 ? 7.018 -2.216 15.528 1.00 98.50 72 THR A CA 1
ATOM 590 C C . THR A 1 72 ? 7.841 -2.776 16.688 1.00 98.50 72 THR A C 1
ATOM 592 O O . THR A 1 72 ? 8.967 -3.213 16.465 1.00 98.50 72 THR A O 1
ATOM 595 N N . ASP A 1 73 ? 7.297 -2.826 17.909 1.00 98.38 73 ASP A N 1
ATOM 596 C CA . ASP A 1 73 ? 7.977 -3.450 19.055 1.00 98.38 73 ASP A CA 1
ATOM 597 C C . ASP A 1 73 ? 8.124 -4.966 18.845 1.00 98.38 73 ASP A C 1
ATOM 599 O O . ASP A 1 73 ? 9.187 -5.537 19.101 1.00 98.38 73 ASP A O 1
ATOM 603 N N . GLY A 1 74 ? 7.092 -5.621 18.300 1.00 98.06 74 GLY A N 1
ATOM 604 C CA . GLY A 1 74 ? 7.154 -7.034 17.934 1.00 98.06 74 GLY A CA 1
ATOM 605 C C . GLY A 1 74 ? 8.219 -7.314 16.872 1.00 98.06 74 GLY A C 1
ATOM 606 O O . GLY A 1 74 ? 9.011 -8.251 17.022 1.00 98.06 74 GLY A O 1
ATOM 607 N N . TYR A 1 75 ? 8.306 -6.465 15.842 1.00 96.06 75 TYR A N 1
ATOM 608 C CA . TYR A 1 75 ? 9.401 -6.518 14.868 1.00 96.06 75 TYR A CA 1
ATOM 609 C C . TYR A 1 75 ? 10.768 -6.303 15.526 1.00 96.06 75 TYR A C 1
ATOM 611 O O . TYR A 1 75 ? 11.687 -7.088 15.289 1.00 96.06 75 TYR A O 1
ATOM 619 N N . GLY A 1 76 ? 10.899 -5.300 16.398 1.00 97.06 76 GLY A N 1
ATOM 620 C CA . GLY A 1 76 ? 12.129 -5.010 17.134 1.00 97.06 76 GLY A CA 1
ATOM 621 C C . GLY A 1 76 ? 12.609 -6.193 17.981 1.00 97.06 76 GLY A C 1
ATOM 622 O O . GLY A 1 76 ? 13.802 -6.512 17.982 1.00 97.06 76 GLY A O 1
ATOM 623 N N . HIS A 1 77 ? 11.693 -6.903 18.645 1.00 97.31 77 HIS A N 1
ATOM 624 C CA . HIS A 1 77 ? 12.004 -8.121 19.396 1.00 97.31 77 HIS A CA 1
ATOM 625 C C . HIS A 1 77 ? 12.462 -9.264 18.481 1.00 97.31 77 HIS A C 1
ATOM 627 O O . HIS A 1 77 ? 13.509 -9.865 18.735 1.00 97.31 77 HIS A O 1
ATOM 633 N N . LYS A 1 78 ? 11.731 -9.532 17.388 1.00 96.50 78 LYS A N 1
ATOM 634 C CA . LYS A 1 78 ? 12.094 -10.563 16.397 1.00 96.50 78 LYS A CA 1
ATOM 635 C C . LYS A 1 78 ? 13.495 -10.316 15.830 1.00 96.50 78 LYS A C 1
ATOM 637 O O . LYS A 1 78 ? 14.331 -11.217 15.804 1.00 96.50 78 LYS A O 1
ATOM 642 N N . VAL A 1 79 ? 13.768 -9.075 15.438 1.00 96.50 79 VAL A N 1
ATOM 643 C CA . VAL A 1 79 ? 15.051 -8.645 14.871 1.00 96.50 79 VAL A CA 1
ATOM 644 C C . VAL A 1 79 ? 16.180 -8.720 15.896 1.00 96.50 79 VAL A C 1
ATOM 646 O O . VAL A 1 79 ? 17.280 -9.147 15.557 1.00 96.50 79 VAL A O 1
ATOM 649 N N . SER A 1 80 ? 15.923 -8.375 17.160 1.00 96.12 80 SER A N 1
ATOM 650 C CA . SER A 1 80 ? 16.921 -8.507 18.231 1.00 96.12 80 SER A CA 1
ATOM 651 C C . SER A 1 80 ? 17.344 -9.963 18.446 1.00 96.12 80 SER A C 1
ATOM 653 O O . SER A 1 80 ? 18.531 -10.232 18.626 1.00 96.12 80 SER A O 1
ATOM 655 N N . GLY A 1 81 ? 16.398 -10.905 18.360 1.00 96.50 81 GLY A N 1
ATOM 656 C CA . GLY A 1 81 ? 16.691 -12.339 18.413 1.00 96.50 81 GLY A CA 1
ATOM 657 C C . GLY A 1 81 ? 17.577 -12.809 17.255 1.00 96.50 81 GLY A C 1
ATOM 658 O O . GLY A 1 81 ? 18.558 -13.514 17.482 1.00 96.50 81 GLY A O 1
ATOM 659 N N . LEU A 1 82 ? 17.283 -12.368 16.026 1.00 96.12 82 LEU A N 1
ATOM 660 C CA . LEU A 1 82 ? 18.095 -12.693 14.844 1.00 96.12 82 LEU A CA 1
ATOM 661 C C . LEU A 1 82 ? 19.500 -12.089 14.928 1.00 96.12 82 LEU A C 1
ATOM 663 O O . LEU A 1 82 ? 20.492 -12.749 14.623 1.00 96.12 82 LEU A O 1
ATOM 667 N N . GLN A 1 83 ? 19.595 -10.843 15.387 1.00 96.62 83 GLN A N 1
ATOM 668 C CA . GLN A 1 83 ? 20.863 -10.143 15.491 1.00 96.62 83 GLN A CA 1
ATOM 669 C C . GLN A 1 83 ? 21.803 -10.760 16.530 1.00 96.62 83 GLN A C 1
ATOM 671 O O . GLN A 1 83 ? 23.014 -10.756 16.314 1.00 96.62 83 GLN A O 1
ATOM 676 N N . ALA A 1 84 ? 21.283 -11.320 17.625 1.00 95.25 84 ALA A N 1
ATOM 677 C CA . ALA A 1 84 ? 22.102 -11.983 18.642 1.00 95.25 84 ALA A CA 1
ATOM 678 C C . ALA A 1 84 ? 22.947 -13.140 18.069 1.00 95.25 84 ALA A C 1
ATOM 680 O O . ALA A 1 84 ? 24.014 -13.442 18.600 1.00 95.25 84 ALA A O 1
ATOM 681 N N . GLY A 1 85 ? 22.504 -13.750 16.962 1.00 95.00 85 GLY A N 1
ATOM 682 C CA . GLY A 1 85 ? 23.249 -14.776 16.227 1.00 95.00 85 GLY A CA 1
ATOM 683 C C . GLY A 1 85 ? 24.304 -14.238 15.251 1.00 95.00 85 GLY A C 1
ATOM 684 O O . GLY A 1 85 ? 24.958 -15.027 14.574 1.00 95.00 85 GLY A O 1
ATOM 685 N N . THR A 1 86 ? 24.480 -12.918 15.147 1.00 96.75 86 THR A N 1
ATOM 686 C CA . THR A 1 86 ? 25.391 -12.280 14.183 1.00 96.75 86 THR A CA 1
ATOM 687 C C . THR A 1 86 ? 26.613 -11.668 14.861 1.00 96.75 86 THR A C 1
ATOM 689 O O . THR A 1 86 ? 26.580 -11.245 16.017 1.00 96.75 86 THR A O 1
ATOM 692 N N . LYS A 1 87 ? 27.724 -11.576 14.124 1.00 96.62 87 LYS A N 1
ATOM 693 C CA . LYS A 1 87 ? 28.933 -10.904 14.610 1.00 96.62 87 LYS A CA 1
ATOM 694 C C . LYS A 1 87 ? 28.706 -9.391 14.643 1.00 96.62 87 LYS A C 1
ATOM 696 O O . LYS A 1 87 ? 28.370 -8.808 13.615 1.00 96.62 87 LYS A O 1
ATOM 701 N N . SER A 1 88 ? 28.968 -8.747 15.779 1.00 95.94 88 SER A N 1
ATOM 702 C CA . SER A 1 88 ? 28.882 -7.284 15.895 1.00 95.94 88 SER A CA 1
ATOM 703 C C . SER A 1 88 ? 29.702 -6.572 14.807 1.00 95.94 88 SER A C 1
ATOM 705 O O . SER A 1 88 ? 30.840 -6.959 14.520 1.00 95.94 88 SER A O 1
ATOM 707 N N . GLY A 1 89 ? 29.093 -5.571 14.167 1.00 94.44 89 GLY A N 1
ATOM 708 C CA . GLY A 1 89 ? 29.671 -4.812 13.053 1.00 94.44 89 GLY A CA 1
ATOM 709 C C . GLY A 1 89 ? 29.679 -5.523 11.691 1.00 94.44 89 GLY A C 1
ATOM 710 O O . GLY A 1 89 ? 30.135 -4.928 10.714 1.00 94.44 89 GLY A O 1
ATOM 711 N N . SER A 1 90 ? 29.185 -6.764 11.592 1.00 97.38 90 SER A N 1
ATOM 712 C CA . SER A 1 90 ? 28.953 -7.433 10.300 1.00 97.38 90 SER A CA 1
ATOM 713 C C . SER A 1 90 ? 27.853 -6.747 9.483 1.00 97.38 90 SER A C 1
ATOM 715 O O . SER A 1 90 ? 27.090 -5.927 9.999 1.00 97.38 90 SER A O 1
ATOM 717 N N . GLY A 1 91 ? 27.762 -7.088 8.194 1.00 97.50 91 GLY A N 1
ATOM 718 C CA . GLY A 1 91 ? 26.696 -6.592 7.322 1.00 97.50 91 GLY A CA 1
ATOM 719 C C . GLY A 1 91 ? 25.310 -6.974 7.839 1.00 97.50 91 GLY A C 1
ATOM 720 O O . GLY A 1 91 ? 24.440 -6.110 7.922 1.00 97.50 91 GLY A O 1
ATOM 721 N N . GLU A 1 92 ? 25.129 -8.225 8.272 1.00 97.25 92 GLU A N 1
ATOM 722 C CA . GLU A 1 92 ? 23.866 -8.695 8.846 1.00 97.25 92 GLU A CA 1
ATOM 723 C C . GLU A 1 92 ? 23.535 -7.968 10.153 1.00 97.25 92 GLU A C 1
ATOM 725 O O . GLU A 1 92 ? 22.401 -7.538 10.357 1.00 97.25 92 GLU A O 1
ATOM 730 N N . TRP A 1 93 ? 24.529 -7.768 11.025 1.00 97.75 93 TRP A N 1
ATOM 731 C CA . TRP A 1 93 ? 24.321 -7.048 12.282 1.00 97.75 93 TRP A CA 1
ATOM 732 C C . TRP A 1 93 ? 23.866 -5.604 12.040 1.00 97.75 93 TRP A C 1
ATOM 734 O O . TRP A 1 93 ? 22.904 -5.153 12.664 1.00 97.75 93 TRP A O 1
ATOM 744 N N . ASN A 1 94 ? 24.524 -4.904 11.107 1.00 98.06 94 ASN A N 1
ATOM 745 C CA . ASN A 1 94 ? 24.186 -3.528 10.735 1.00 98.06 94 ASN A CA 1
ATOM 746 C C . ASN A 1 94 ? 22.808 -3.434 10.067 1.00 98.06 94 ASN A C 1
ATOM 748 O O . ASN A 1 94 ? 22.082 -2.473 10.311 1.00 98.06 94 ASN A O 1
ATOM 752 N N . PHE A 1 95 ? 22.431 -4.428 9.255 1.00 97.50 95 PHE A N 1
ATOM 753 C CA . PHE A 1 95 ? 21.086 -4.516 8.688 1.00 97.50 95 PHE A CA 1
ATOM 754 C C . PHE A 1 95 ? 20.032 -4.572 9.799 1.00 97.50 95 PHE A C 1
ATOM 756 O O . PHE A 1 95 ? 19.110 -3.759 9.816 1.00 97.50 95 PHE A O 1
ATOM 763 N N . TYR A 1 96 ? 20.208 -5.462 10.779 1.00 97.81 96 TYR A N 1
ATOM 764 C CA . TYR A 1 96 ? 19.278 -5.579 11.900 1.00 97.81 96 TYR A CA 1
ATOM 765 C C . TYR A 1 96 ? 19.234 -4.329 12.788 1.00 97.81 96 TYR A C 1
ATOM 767 O O . TYR A 1 96 ? 18.151 -3.949 13.229 1.00 97.81 96 TYR A O 1
ATOM 775 N N . GLU A 1 97 ? 20.361 -3.646 13.015 1.00 97.56 97 GLU A N 1
ATOM 776 C CA . GLU A 1 97 ? 20.334 -2.340 13.689 1.00 97.56 97 GLU A CA 1
ATOM 777 C C . GLU A 1 97 ? 19.520 -1.311 12.901 1.00 97.56 97 GLU A C 1
ATOM 779 O O . GLU A 1 97 ? 18.693 -0.610 13.484 1.00 97.56 97 GLU A O 1
ATOM 784 N N . GLY A 1 98 ? 19.701 -1.251 11.579 1.00 97.81 98 GLY A N 1
ATOM 785 C CA . GLY A 1 98 ? 18.912 -0.381 10.708 1.00 97.81 98 GLY A CA 1
ATOM 786 C C . GLY A 1 98 ? 17.412 -0.632 10.856 1.00 97.81 98 GLY A C 1
ATOM 787 O O . GLY A 1 98 ? 16.649 0.309 11.071 1.00 97.81 98 GLY A O 1
ATOM 788 N N . VAL A 1 99 ? 16.992 -1.900 10.851 1.00 96.94 99 VAL A N 1
ATOM 789 C CA . VAL A 1 99 ? 15.578 -2.269 11.033 1.00 96.94 99 VAL A CA 1
ATOM 790 C C . VAL A 1 99 ? 15.040 -1.818 12.396 1.00 96.94 99 VAL A C 1
ATOM 792 O O . VAL A 1 99 ? 13.926 -1.299 12.463 1.00 96.94 99 VAL A O 1
ATOM 795 N N . LYS A 1 100 ? 15.811 -1.944 13.486 1.00 97.81 100 LYS A N 1
ATOM 796 C CA . LYS A 1 100 ? 15.384 -1.449 14.810 1.00 97.81 100 LYS A CA 1
ATOM 797 C C . LYS A 1 100 ? 15.217 0.070 14.837 1.00 97.81 100 LYS A C 1
ATOM 799 O O . LYS A 1 100 ? 14.255 0.561 15.424 1.00 97.81 100 LYS A O 1
ATOM 804 N N . ILE A 1 101 ? 16.125 0.807 14.195 1.00 98.06 101 ILE A N 1
ATOM 805 C CA . ILE A 1 101 ? 16.034 2.269 14.078 1.00 98.06 101 ILE A CA 1
ATOM 806 C C . ILE A 1 101 ? 14.768 2.661 13.307 1.00 98.06 101 ILE A C 1
ATOM 808 O O . ILE A 1 101 ? 14.053 3.564 13.741 1.00 98.06 101 ILE A O 1
ATOM 812 N N . ILE A 1 102 ? 14.457 1.960 12.211 1.00 97.12 102 ILE A N 1
ATOM 813 C CA . ILE A 1 102 ? 13.228 2.175 11.430 1.00 97.12 102 ILE A CA 1
ATOM 814 C C . ILE A 1 102 ? 11.984 1.895 12.286 1.00 97.12 102 ILE A C 1
ATOM 816 O O . ILE A 1 102 ? 11.074 2.723 12.324 1.00 97.12 102 ILE A O 1
ATOM 820 N N . CYS A 1 103 ? 11.964 0.779 13.023 1.00 97.94 103 CYS A N 1
ATOM 821 C CA . CYS A 1 103 ? 10.862 0.418 13.921 1.00 97.94 103 CYS A CA 1
ATOM 822 C C . CYS A 1 103 ? 10.594 1.513 14.963 1.00 97.94 103 CYS A C 1
ATOM 824 O O . CYS A 1 103 ? 9.457 1.955 15.122 1.00 97.94 103 CYS A O 1
ATOM 826 N N . GLU A 1 104 ? 11.638 1.996 15.638 1.00 98.38 104 GLU A N 1
ATOM 827 C CA . GLU A 1 104 ? 11.507 3.064 16.632 1.00 98.38 104 GLU A CA 1
ATOM 828 C C . GLU A 1 104 ? 11.118 4.407 15.991 1.00 98.38 104 GLU A C 1
ATOM 830 O O . GLU A 1 104 ? 10.320 5.159 16.553 1.00 98.38 104 GLU A O 1
ATOM 835 N N . GLY A 1 105 ? 11.630 4.711 14.794 1.00 98.25 105 GLY A N 1
ATOM 836 C CA . GLY A 1 105 ? 11.241 5.897 14.031 1.00 98.25 105 GLY A CA 1
ATOM 837 C C . GLY A 1 105 ? 9.747 5.912 13.696 1.00 98.25 105 GLY A C 1
ATOM 838 O O . GLY A 1 105 ? 9.076 6.924 13.915 1.00 98.25 105 GLY A O 1
ATOM 839 N N . LEU A 1 106 ? 9.213 4.780 13.232 1.00 98.25 106 LEU A N 1
ATOM 840 C CA . LEU A 1 106 ? 7.795 4.615 12.916 1.00 98.25 106 LEU A CA 1
ATOM 841 C C . LEU A 1 106 ? 6.913 4.646 14.179 1.00 98.25 106 LEU A C 1
ATOM 843 O O . LEU A 1 106 ? 5.859 5.284 14.171 1.00 98.25 106 LEU A O 1
ATOM 847 N N . ALA A 1 107 ? 7.359 4.052 15.291 1.00 98.62 107 ALA A N 1
ATOM 848 C CA . ALA A 1 107 ? 6.662 4.150 16.577 1.00 98.62 107 ALA A CA 1
ATOM 849 C C . ALA A 1 107 ? 6.526 5.610 17.043 1.00 98.62 107 ALA A C 1
ATOM 851 O O . ALA A 1 107 ? 5.424 6.086 17.328 1.00 98.62 107 ALA A O 1
ATOM 852 N N . ARG A 1 108 ? 7.637 6.358 17.028 1.00 98.56 108 ARG A N 1
ATOM 853 C CA . ARG A 1 108 ? 7.658 7.785 17.387 1.00 98.56 108 ARG A CA 1
ATOM 854 C C . ARG A 1 108 ? 6.824 8.642 16.446 1.00 98.56 108 ARG A C 1
ATOM 856 O O . ARG A 1 108 ? 6.300 9.675 16.863 1.00 98.56 108 ARG A O 1
ATOM 863 N N . PHE A 1 109 ? 6.707 8.252 15.178 1.00 98.25 109 PHE A N 1
ATOM 864 C CA . PHE A 1 109 ? 5.836 8.942 14.234 1.00 98.25 109 PHE A CA 1
ATOM 865 C C . PHE A 1 109 ? 4.377 8.895 14.708 1.00 98.25 109 PHE A C 1
ATOM 867 O O . PHE A 1 109 ? 3.766 9.955 14.840 1.00 98.25 109 PHE A O 1
ATOM 874 N N . GLY A 1 110 ? 3.865 7.717 15.082 1.00 98.25 110 GLY A N 1
ATOM 875 C CA . GLY A 1 110 ? 2.527 7.577 15.675 1.00 98.25 110 GLY A CA 1
ATOM 876 C C . GLY A 1 110 ? 2.362 8.367 16.979 1.00 98.25 110 GLY A C 1
ATOM 877 O O . GLY A 1 110 ? 1.415 9.141 17.127 1.00 98.25 110 GLY A O 1
ATOM 878 N N . GLU A 1 111 ? 3.336 8.284 17.891 1.00 98.69 111 GLU A N 1
ATOM 879 C CA . GLU A 1 111 ? 3.305 8.998 19.180 1.00 98.69 111 GLU A CA 1
ATOM 880 C C . GLU A 1 111 ? 3.246 10.526 19.033 1.00 98.69 111 GLU A C 1
ATOM 882 O O . GLU A 1 111 ? 2.588 11.204 19.828 1.00 98.69 111 GLU A O 1
ATOM 887 N N . ARG A 1 112 ? 3.905 11.083 18.009 1.00 98.69 112 ARG A N 1
ATOM 888 C CA . ARG A 1 112 ? 3.838 12.519 17.701 1.00 98.69 112 ARG A CA 1
ATOM 889 C C . ARG A 1 112 ? 2.448 12.934 17.229 1.00 98.69 112 ARG A C 1
ATOM 891 O O . ARG A 1 112 ? 1.982 14.003 17.617 1.00 98.69 112 ARG A O 1
ATOM 898 N N . TYR A 1 113 ? 1.781 12.105 16.426 1.00 98.69 113 TYR A N 1
ATOM 899 C CA . TYR A 1 113 ? 0.389 12.349 16.041 1.00 98.69 113 TYR A CA 1
ATOM 900 C C . TYR A 1 113 ? -0.562 12.210 17.230 1.00 98.69 113 TYR A C 1
ATOM 902 O O . TYR A 1 113 ? -1.483 13.015 17.345 1.00 98.69 113 TYR A O 1
ATOM 910 N N . ALA A 1 114 ? -0.303 11.276 18.150 1.00 98.81 114 ALA A N 1
ATOM 911 C CA . ALA A 1 114 ? -1.072 11.159 19.387 1.00 98.81 114 ALA A CA 1
ATOM 912 C C . ALA A 1 114 ? -0.995 12.439 20.232 1.00 98.81 114 ALA A C 1
ATOM 914 O O . ALA A 1 114 ? -2.024 13.016 20.576 1.00 98.81 114 ALA A O 1
ATOM 915 N N . ALA A 1 115 ? 0.223 12.930 20.488 1.00 98.75 115 ALA A N 1
ATOM 916 C CA . ALA A 1 115 ? 0.431 14.181 21.216 1.00 98.75 115 ALA A CA 1
ATOM 917 C C . ALA A 1 115 ? -0.229 15.373 20.503 1.00 98.75 115 ALA A C 1
ATOM 919 O O . ALA A 1 115 ? -0.891 16.193 21.134 1.00 98.75 115 ALA A O 1
ATOM 920 N N . ARG A 1 116 ? -0.119 15.444 19.169 1.00 98.69 116 ARG A N 1
ATOM 921 C CA . ARG A 1 116 ? -0.741 16.527 18.403 1.00 98.69 116 ARG A CA 1
ATOM 922 C C . ARG A 1 116 ? -2.270 16.491 18.465 1.00 98.69 116 ARG A C 1
ATOM 924 O O . ARG A 1 116 ? -2.897 17.544 18.549 1.00 98.69 116 ARG A O 1
ATOM 931 N N . ALA A 1 117 ? -2.869 15.305 18.421 1.00 98.75 117 ALA A N 1
ATOM 932 C CA . ALA A 1 117 ? -4.313 15.144 18.536 1.00 98.75 117 ALA A CA 1
ATOM 933 C C . ALA A 1 117 ? -4.822 15.529 19.939 1.00 98.75 117 ALA A C 1
ATOM 935 O O . ALA A 1 117 ? -5.849 16.194 20.037 1.00 98.75 117 ALA A O 1
ATOM 936 N N . GLU A 1 118 ? -4.078 15.216 21.007 1.00 98.62 118 GLU A N 1
ATOM 937 C CA . GLU A 1 118 ? -4.373 15.665 22.384 1.00 98.62 118 GLU A CA 1
ATOM 938 C C . GLU A 1 118 ? -4.330 17.193 22.529 1.00 98.62 118 GLU A C 1
ATOM 940 O O . GLU A 1 118 ? -5.238 17.795 23.111 1.00 98.62 118 GLU A O 1
ATOM 945 N N . GLU A 1 119 ? -3.300 17.836 21.970 1.00 98.56 119 GLU A N 1
ATOM 946 C CA . GLU A 1 119 ? -3.194 19.299 21.946 1.00 98.56 119 GLU A CA 1
ATOM 947 C C . GLU A 1 119 ? -4.398 19.931 21.238 1.00 98.56 119 GLU A C 1
ATOM 949 O O . GLU A 1 119 ? -5.006 20.870 21.751 1.00 98.56 119 GLU A O 1
ATOM 954 N N . MET A 1 120 ? -4.760 19.399 20.065 1.00 98.69 120 MET A N 1
ATOM 955 C CA . MET A 1 120 ? -5.903 19.884 19.293 1.00 98.69 120 MET A CA 1
ATOM 956 C C . MET A 1 120 ? -7.218 19.663 20.042 1.00 98.69 120 MET A C 1
ATOM 958 O O . MET A 1 120 ? -8.037 20.573 20.081 1.00 98.69 120 MET A O 1
ATOM 962 N N . ALA A 1 121 ? -7.403 18.506 20.683 1.00 98.50 121 ALA A N 1
ATOM 963 C CA . ALA A 1 121 ? -8.594 18.217 21.477 1.00 98.50 121 ALA A CA 1
ATOM 964 C C . ALA A 1 121 ? -8.765 19.207 22.638 1.00 98.50 121 ALA A C 1
ATOM 966 O O . ALA A 1 121 ? -9.877 19.636 22.929 1.00 98.50 121 ALA A O 1
ATOM 967 N N . THR A 1 122 ? -7.667 19.602 23.285 1.00 97.81 122 THR A N 1
ATOM 968 C CA . THR A 1 122 ? -7.693 20.557 24.406 1.00 97.81 122 THR A CA 1
ATOM 969 C C . THR A 1 122 ? -8.158 21.949 23.970 1.00 97.81 122 THR A C 1
ATOM 971 O O . THR A 1 122 ? -8.812 22.650 24.740 1.00 97.81 122 THR A O 1
ATOM 974 N N . ALA A 1 123 ? -7.830 22.350 22.741 1.00 97.50 123 ALA A N 1
ATOM 975 C CA . ALA A 1 123 ? -8.214 23.639 22.173 1.00 97.50 123 ALA A CA 1
ATOM 976 C C . ALA A 1 123 ? -9.551 23.605 21.405 1.00 97.50 123 ALA A C 1
ATOM 978 O O . ALA A 1 123 ? -9.990 24.646 20.918 1.00 97.50 123 ALA A O 1
ATOM 979 N N . GLU A 1 124 ? -10.180 22.433 21.268 1.00 98.44 124 GLU A N 1
ATOM 980 C CA . GLU A 1 124 ? -11.380 22.246 20.453 1.00 98.44 124 GLU A CA 1
ATOM 981 C C . GLU A 1 124 ? -12.655 22.625 21.218 1.00 98.44 124 GLU A C 1
ATOM 983 O O . GLU A 1 124 ? -12.940 22.118 22.311 1.00 98.44 124 GLU A O 1
ATOM 988 N N . ALA A 1 125 ? -13.439 23.513 20.607 1.00 97.94 125 ALA A N 1
ATOM 989 C CA . ALA A 1 125 ? -14.683 24.018 21.169 1.00 97.94 125 ALA A CA 1
ATOM 990 C C . ALA A 1 125 ? -15.857 23.070 20.896 1.00 97.94 125 ALA A C 1
ATOM 992 O O . ALA A 1 125 ? -16.748 22.959 21.736 1.00 97.94 125 ALA A O 1
ATOM 993 N N . ASP A 1 126 ? -15.859 22.385 19.749 1.00 98.50 126 ASP A N 1
ATOM 994 C CA . ASP A 1 126 ? -16.922 21.444 19.407 1.00 98.50 126 ASP A CA 1
ATOM 995 C C . ASP A 1 126 ? -16.753 20.101 20.138 1.00 98.50 126 ASP A C 1
ATOM 997 O O . ASP A 1 126 ? -15.761 19.386 19.983 1.00 98.50 126 ASP A O 1
ATOM 1001 N N . ASP A 1 127 ? -17.751 19.726 20.939 1.00 98.19 127 ASP A N 1
ATOM 1002 C CA . ASP A 1 127 ? -17.703 18.531 21.786 1.00 98.19 127 ASP A CA 1
ATOM 1003 C C . ASP A 1 127 ? -17.660 17.215 20.993 1.00 98.19 127 ASP A C 1
ATOM 1005 O O . ASP A 1 127 ? -17.152 16.206 21.494 1.00 98.19 127 ASP A O 1
ATOM 1009 N N . ALA A 1 128 ? -18.224 17.173 19.782 1.00 98.00 128 ALA A N 1
ATOM 1010 C CA . ALA A 1 128 ? -18.150 15.989 18.930 1.00 98.00 128 ALA A CA 1
ATOM 1011 C C . ALA A 1 128 ? -16.737 15.842 18.357 1.00 98.00 128 ALA A C 1
ATOM 1013 O O . ALA A 1 128 ? -16.097 14.807 18.558 1.00 98.00 128 ALA A O 1
ATOM 1014 N N . ARG A 1 129 ? -16.194 16.914 17.780 1.00 98.44 129 ARG A N 1
ATOM 1015 C CA . ARG A 1 129 ? -14.843 16.936 17.227 1.00 98.44 129 ARG A CA 1
ATOM 1016 C C . ARG A 1 129 ? -13.772 16.702 18.286 1.00 98.44 129 ARG A C 1
ATOM 1018 O O . ARG A 1 129 ? -12.805 15.981 18.042 1.00 98.44 129 ARG A O 1
ATOM 1025 N N . ARG A 1 130 ? -13.954 17.247 19.488 1.00 98.62 130 ARG A N 1
ATOM 1026 C CA . ARG A 1 130 ? -13.052 17.003 20.618 1.00 98.62 130 ARG A CA 1
ATOM 1027 C C . ARG A 1 130 ? -12.974 15.512 20.955 1.00 98.62 130 ARG A C 1
ATOM 1029 O O . ARG A 1 130 ? -11.876 14.985 21.125 1.00 98.62 130 ARG A O 1
ATOM 1036 N N . ARG A 1 131 ? -14.117 14.813 20.985 1.00 98.25 131 ARG A N 1
ATOM 1037 C CA . ARG A 1 131 ? -14.168 13.356 21.208 1.00 98.25 131 ARG A CA 1
ATOM 1038 C C . ARG A 1 131 ? -13.469 12.576 20.096 1.00 98.25 131 ARG A C 1
ATOM 1040 O O . ARG A 1 131 ? -12.722 11.654 20.408 1.00 98.25 131 ARG A O 1
ATOM 1047 N N . GLU A 1 132 ? -13.648 12.965 18.835 1.00 98.25 132 GLU A N 1
ATOM 1048 C CA . GLU A 1 132 ? -12.920 12.356 17.713 1.00 98.25 132 GLU A CA 1
ATOM 1049 C C . GLU A 1 132 ? -11.403 12.537 17.842 1.00 98.25 132 GLU A C 1
ATOM 1051 O O . GLU A 1 132 ? -10.649 11.594 17.627 1.00 98.25 132 GLU A O 1
ATOM 1056 N N . LEU A 1 133 ? -10.935 13.731 18.219 1.00 98.81 133 LEU A N 1
ATOM 1057 C CA . LEU A 1 133 ? -9.507 14.007 18.406 1.00 98.81 133 LEU A CA 1
ATOM 1058 C C . LEU A 1 133 ? -8.913 13.190 19.560 1.00 98.81 133 LEU A C 1
ATOM 1060 O O . LEU A 1 133 ? -7.807 12.665 19.438 1.00 98.81 133 LEU A O 1
ATOM 1064 N N . MET A 1 134 ? -9.655 13.032 20.656 1.00 98.62 134 MET A N 1
ATOM 1065 C CA . MET A 1 134 ? -9.262 12.153 21.762 1.00 98.62 134 MET A CA 1
ATOM 1066 C C . MET A 1 134 ? -9.203 10.682 21.334 1.00 98.62 134 MET A C 1
ATOM 1068 O O . MET A 1 134 ? -8.262 9.983 21.703 1.00 98.62 134 MET A O 1
ATOM 1072 N N . ASP A 1 135 ? -10.154 10.213 20.524 1.00 97.94 135 ASP A N 1
ATOM 1073 C CA . ASP A 1 135 ? -10.113 8.863 19.948 1.00 97.94 135 ASP A CA 1
ATOM 1074 C C . ASP A 1 135 ? -8.895 8.677 19.025 1.00 97.94 135 ASP A C 1
ATOM 1076 O O . ASP A 1 135 ? -8.134 7.722 19.186 1.00 97.94 135 ASP A O 1
ATOM 1080 N N . ILE A 1 136 ? -8.623 9.640 18.133 1.00 98.75 136 ILE A N 1
ATOM 1081 C CA . ILE A 1 136 ? -7.422 9.650 17.281 1.00 98.75 136 ILE A CA 1
ATOM 1082 C C . ILE A 1 136 ? -6.156 9.559 18.135 1.00 98.75 136 ILE A C 1
ATOM 1084 O O . ILE A 1 136 ? -5.259 8.774 17.820 1.00 98.75 136 ILE A O 1
ATOM 1088 N N . ALA A 1 137 ? -6.078 10.327 19.223 1.00 98.81 137 ALA A N 1
ATOM 1089 C CA . ALA A 1 137 ? -4.932 10.292 20.118 1.00 98.81 137 ALA A CA 1
ATOM 1090 C C . ALA A 1 137 ? -4.728 8.912 20.751 1.00 98.81 137 ALA A C 1
ATOM 1092 O O . ALA A 1 137 ? -3.616 8.383 20.722 1.00 98.81 137 ALA A O 1
ATOM 1093 N N . LEU A 1 138 ? -5.799 8.304 21.273 1.00 98.50 138 LEU A N 1
ATOM 1094 C CA . LEU A 1 138 ? -5.760 6.967 21.869 1.00 98.50 138 LEU A CA 1
ATOM 1095 C C . LEU A 1 138 ? -5.299 5.907 20.865 1.00 98.50 138 LEU A C 1
ATOM 1097 O O . LEU A 1 138 ? -4.452 5.071 21.192 1.00 98.50 138 LEU A O 1
ATOM 1101 N N . VAL A 1 139 ? -5.812 5.971 19.636 1.00 98.75 139 VAL A N 1
ATOM 1102 C CA . VAL A 1 139 ? -5.425 5.073 18.546 1.00 98.75 139 VAL A CA 1
ATOM 1103 C C . VAL A 1 139 ? -3.943 5.249 18.208 1.00 98.75 139 VAL A C 1
ATOM 1105 O O . VAL A 1 139 ? -3.185 4.279 18.234 1.00 98.75 139 VAL A O 1
ATOM 1108 N N . CYS A 1 140 ? -3.494 6.481 17.965 1.00 98.75 140 CYS A N 1
ATOM 1109 C CA . CYS A 1 140 ? -2.105 6.778 17.596 1.00 98.75 140 CYS A CA 1
ATOM 1110 C C . CYS A 1 140 ? -1.108 6.514 18.737 1.00 98.75 140 CYS A C 1
ATOM 1112 O O . CYS A 1 140 ? 0.079 6.307 18.495 1.00 98.75 140 CYS A O 1
ATOM 1114 N N . ARG A 1 141 ? -1.567 6.508 19.995 1.00 98.38 141 ARG A N 1
ATOM 1115 C CA . ARG A 1 141 ? -0.748 6.110 21.149 1.00 98.38 141 ARG A CA 1
ATOM 1116 C C . ARG A 1 141 ? -0.477 4.607 21.154 1.00 98.38 141 ARG A C 1
ATOM 1118 O O . ARG A 1 141 ? 0.545 4.169 21.677 1.00 98.38 141 ARG A O 1
ATOM 1125 N N . ARG A 1 142 ? -1.402 3.815 20.605 1.00 98.56 142 ARG A N 1
ATOM 1126 C CA . ARG A 1 142 ? -1.291 2.358 20.513 1.00 98.56 142 ARG A CA 1
ATOM 1127 C C . ARG A 1 142 ? -0.493 1.925 19.285 1.00 98.56 142 ARG A C 1
ATOM 1129 O O . ARG A 1 142 ? 0.432 1.127 19.422 1.00 98.56 142 ARG A O 1
ATOM 1136 N N . VAL A 1 143 ? -0.874 2.406 18.105 1.00 98.75 143 VAL A N 1
ATOM 1137 C CA . VAL A 1 143 ? -0.305 1.980 16.820 1.00 98.75 143 VAL A CA 1
ATOM 1138 C C . VAL A 1 143 ? 0.559 3.080 16.194 1.00 98.75 143 VAL A C 1
ATOM 1140 O O . VAL A 1 143 ? 0.228 4.256 16.328 1.00 98.75 143 VAL A O 1
ATOM 1143 N N . PRO A 1 144 ? 1.656 2.738 15.496 1.00 98.38 144 PRO A N 1
ATOM 1144 C CA . PRO A 1 144 ? 2.073 1.393 15.083 1.00 98.38 144 PRO A CA 1
ATOM 1145 C C . PRO A 1 144 ? 3.010 0.685 16.077 1.00 98.38 144 PRO A C 1
ATOM 1147 O O . PRO A 1 144 ? 3.482 -0.410 15.773 1.00 98.38 144 PRO A O 1
ATOM 1150 N N . ARG A 1 145 ? 3.284 1.272 17.258 1.00 98.69 145 ARG A N 1
ATOM 1151 C CA . ARG A 1 145 ? 4.211 0.685 18.245 1.00 98.69 145 ARG A CA 1
ATOM 1152 C C . ARG A 1 145 ? 3.832 -0.747 18.613 1.00 98.69 145 ARG A C 1
ATOM 1154 O O . ARG A 1 145 ? 4.653 -1.660 18.545 1.00 98.69 145 ARG A O 1
ATOM 1161 N N . PHE A 1 146 ? 2.569 -0.935 18.972 1.00 98.81 146 PHE A N 1
ATOM 1162 C CA . PHE A 1 146 ? 2.014 -2.224 19.355 1.00 98.81 146 PHE A CA 1
ATOM 1163 C C . PHE A 1 146 ? 1.043 -2.743 18.294 1.00 98.81 146 PHE A C 1
ATOM 1165 O O . PHE A 1 146 ? 0.485 -1.969 17.518 1.00 98.81 146 PHE A O 1
ATOM 1172 N N . GLY A 1 147 ? 0.774 -4.049 18.323 1.00 98.50 147 GLY A N 1
ATOM 1173 C CA . GLY A 1 147 ? -0.267 -4.658 17.496 1.00 98.50 147 GLY A CA 1
ATOM 1174 C C . GLY A 1 147 ? -1.653 -4.045 17.736 1.00 98.50 147 GLY A C 1
ATOM 1175 O O . GLY A 1 147 ? -2.017 -3.697 18.873 1.00 98.50 147 GLY A O 1
ATOM 1176 N N . ALA A 1 148 ? -2.425 -3.933 16.660 1.00 98.62 148 ALA A N 1
ATOM 1177 C CA . ALA A 1 148 ? -3.781 -3.411 16.655 1.00 98.62 148 ALA A CA 1
ATOM 1178 C C . ALA A 1 148 ? -4.750 -4.341 17.403 1.00 98.62 148 ALA A C 1
ATOM 1180 O O . ALA A 1 148 ? -4.629 -5.565 17.391 1.00 98.62 148 ALA A O 1
ATOM 1181 N N . ARG A 1 149 ? -5.744 -3.747 18.060 1.00 98.31 149 ARG A N 1
ATOM 1182 C CA . ARG A 1 149 ? -6.794 -4.425 18.839 1.00 98.31 149 ARG A CA 1
ATOM 1183 C C . ARG A 1 149 ? -8.195 -4.085 18.353 1.00 98.31 149 ARG A C 1
ATOM 1185 O O . ARG A 1 149 ? -9.146 -4.703 18.819 1.00 98.31 149 ARG A O 1
ATOM 1192 N N . THR A 1 150 ? -8.314 -3.095 17.473 1.00 98.62 150 THR A N 1
ATOM 1193 C CA . THR A 1 150 ? -9.559 -2.637 16.849 1.00 98.62 150 THR A CA 1
ATOM 1194 C C . THR A 1 150 ? -9.342 -2.440 15.351 1.00 98.62 150 THR A C 1
ATOM 1196 O O . THR A 1 150 ? -8.202 -2.341 14.891 1.00 98.62 150 THR A O 1
ATOM 1199 N N . PHE A 1 151 ? -10.422 -2.380 14.577 1.00 98.75 151 PHE A N 1
ATOM 1200 C CA . PHE A 1 151 ? -10.386 -2.080 13.145 1.00 98.75 151 PHE A CA 1
ATOM 1201 C C . PHE A 1 151 ? -9.784 -0.697 12.867 1.00 98.75 151 PHE A C 1
ATOM 1203 O O . PHE A 1 151 ? -8.943 -0.542 11.985 1.00 98.75 151 PHE A O 1
ATOM 1210 N N . ARG A 1 152 ? -10.142 0.298 13.687 1.00 98.44 152 ARG A N 1
ATOM 1211 C CA . ARG A 1 152 ? -9.590 1.656 13.610 1.00 98.44 152 ARG A CA 1
ATOM 1212 C C . ARG A 1 152 ? -8.084 1.693 13.895 1.00 98.44 152 ARG A C 1
ATOM 1214 O O . ARG A 1 152 ? -7.348 2.347 13.161 1.00 98.44 152 ARG A O 1
ATOM 1221 N N . GLU A 1 153 ? -7.613 0.960 14.908 1.00 98.81 153 GLU A N 1
ATOM 1222 C CA . GLU A 1 153 ? -6.176 0.795 15.170 1.00 98.81 153 GLU A CA 1
ATOM 1223 C C . GLU A 1 153 ? -5.465 0.105 13.997 1.00 98.81 153 GLU A C 1
ATOM 1225 O O . GLU A 1 153 ? -4.385 0.534 13.598 1.00 98.81 153 GLU A O 1
ATOM 1230 N N . ALA A 1 154 ? -6.075 -0.922 13.403 1.00 98.81 154 ALA A N 1
ATOM 1231 C CA . ALA A 1 154 ? -5.492 -1.633 12.271 1.00 98.81 154 ALA A CA 1
ATOM 1232 C C . ALA A 1 154 ? -5.308 -0.711 11.053 1.00 98.81 154 ALA A C 1
ATOM 1234 O O . ALA A 1 154 ? -4.206 -0.591 10.516 1.00 98.81 154 ALA A O 1
ATOM 1235 N N . LEU A 1 155 ? -6.359 0.018 10.675 1.00 98.69 155 LEU A N 1
ATOM 1236 C CA . LEU A 1 155 ? -6.323 0.933 9.537 1.00 98.69 155 LEU A CA 1
ATOM 1237 C C . LEU A 1 155 ? -5.340 2.096 9.749 1.00 98.69 155 LEU A C 1
ATOM 1239 O O . LEU A 1 155 ? -4.594 2.447 8.834 1.00 98.69 155 LEU A O 1
ATOM 1243 N N . GLN A 1 156 ? -5.279 2.662 10.960 1.00 98.81 156 GLN A N 1
ATOM 1244 C CA . GLN A 1 156 ? -4.335 3.737 11.279 1.00 98.81 156 GLN A CA 1
ATOM 1245 C C . GLN A 1 156 ? -2.876 3.250 11.280 1.00 98.81 156 GLN A C 1
ATOM 1247 O O . GLN A 1 156 ? -1.995 3.965 10.798 1.00 98.81 156 GLN A O 1
ATOM 1252 N N . SER A 1 157 ? -2.610 2.039 11.786 1.00 98.75 157 SER A N 1
ATOM 1253 C CA . SER A 1 157 ? -1.271 1.429 11.763 1.00 98.75 157 SER A CA 1
ATOM 1254 C C . SER A 1 157 ? -0.778 1.231 10.329 1.00 98.75 157 SER A C 1
ATOM 1256 O O . SER A 1 157 ? 0.326 1.656 9.981 1.00 98.75 157 SER A O 1
ATOM 1258 N N . LEU A 1 158 ? -1.640 0.664 9.475 1.00 98.44 158 LEU A N 1
ATOM 1259 C CA . LEU A 1 158 ? -1.383 0.511 8.047 1.00 98.44 158 LEU A CA 1
ATOM 1260 C C . LEU A 1 158 ? -1.087 1.860 7.396 1.00 98.44 158 LEU A C 1
ATOM 1262 O O . LEU A 1 158 ? -0.104 1.980 6.670 1.00 98.44 158 LEU A O 1
ATOM 1266 N N . PHE A 1 159 ? -1.898 2.885 7.670 1.00 98.25 159 PHE A N 1
ATOM 1267 C CA . PHE A 1 159 ? -1.713 4.194 7.049 1.00 98.25 159 PHE A CA 1
ATOM 1268 C C . PHE A 1 159 ? -0.407 4.877 7.485 1.00 98.25 159 PHE A C 1
ATOM 1270 O O . PHE A 1 159 ? 0.276 5.480 6.657 1.00 98.25 159 PHE A O 1
ATOM 1277 N N . PHE A 1 160 ? 0.008 4.736 8.749 1.00 98.50 160 PHE A N 1
ATOM 1278 C CA . PHE A 1 160 ? 1.320 5.226 9.182 1.00 98.50 160 PHE A CA 1
ATOM 1279 C C . PHE A 1 160 ? 2.474 4.518 8.473 1.00 98.50 160 PHE A C 1
ATOM 1281 O O . PHE A 1 160 ? 3.409 5.186 8.027 1.00 98.50 160 PHE A O 1
ATOM 1288 N N . ALA A 1 161 ? 2.402 3.194 8.329 1.00 97.31 161 ALA A N 1
ATOM 1289 C CA . ALA A 1 161 ? 3.399 2.445 7.572 1.00 97.31 161 ALA A CA 1
ATOM 1290 C C . ALA A 1 161 ? 3.407 2.846 6.093 1.00 97.31 161 ALA A C 1
ATOM 1292 O O . ALA A 1 161 ? 4.477 3.051 5.527 1.00 97.31 161 ALA A O 1
ATOM 1293 N N . GLN A 1 162 ? 2.232 3.046 5.492 1.00 96.38 162 GLN A N 1
ATOM 1294 C CA . GLN A 1 162 ? 2.102 3.510 4.114 1.00 96.38 162 GLN A CA 1
ATOM 1295 C C . GLN A 1 162 ? 2.821 4.844 3.900 1.00 96.38 162 GLN A C 1
ATOM 1297 O O . GLN A 1 162 ? 3.603 4.970 2.960 1.00 96.38 162 GLN A O 1
ATOM 1302 N N . ILE A 1 163 ? 2.611 5.823 4.786 1.00 95.56 163 ILE A N 1
ATOM 1303 C CA . ILE A 1 163 ? 3.326 7.104 4.723 1.00 95.56 163 ILE A CA 1
ATOM 1304 C C . ILE A 1 163 ? 4.836 6.878 4.837 1.00 95.56 163 ILE A C 1
ATOM 1306 O O . ILE A 1 163 ? 5.587 7.396 4.017 1.00 95.56 163 ILE A O 1
ATOM 1310 N N . ALA A 1 164 ? 5.285 6.114 5.835 1.00 95.00 164 ALA A N 1
ATOM 1311 C CA . ALA A 1 164 ? 6.710 5.913 6.085 1.00 95.00 164 ALA A CA 1
ATOM 1312 C C . ALA A 1 164 ? 7.428 5.251 4.899 1.00 95.00 164 ALA A C 1
ATOM 1314 O O . ALA A 1 164 ? 8.492 5.718 4.502 1.00 95.00 164 ALA A O 1
ATOM 1315 N N . LEU A 1 165 ? 6.818 4.232 4.288 1.00 93.06 165 LEU A N 1
ATOM 1316 C CA . LEU A 1 165 ? 7.370 3.543 3.120 1.00 93.06 165 LEU A CA 1
ATOM 1317 C C . LEU A 1 165 ? 7.465 4.470 1.898 1.00 93.06 165 LEU A C 1
ATOM 1319 O O . LEU A 1 165 ? 8.486 4.491 1.218 1.00 93.06 165 LEU A O 1
ATOM 1323 N N . ASN A 1 166 ? 6.448 5.307 1.661 1.00 91.38 166 ASN A N 1
ATOM 1324 C CA . ASN A 1 166 ? 6.478 6.301 0.577 1.00 91.38 166 ASN A CA 1
ATOM 1325 C C . ASN A 1 166 ? 7.444 7.477 0.855 1.00 91.38 166 ASN A C 1
ATOM 1327 O O . ASN A 1 166 ? 7.715 8.267 -0.045 1.00 91.38 166 ASN A O 1
ATOM 1331 N N . LEU A 1 167 ? 7.949 7.632 2.085 1.00 90.50 167 LEU A N 1
ATOM 1332 C CA . LEU A 1 167 ? 8.998 8.607 2.418 1.00 90.50 167 LEU A CA 1
ATOM 1333 C C . LEU A 1 167 ? 10.414 8.029 2.272 1.00 90.50 167 LEU A C 1
ATOM 1335 O O . LEU A 1 167 ? 11.372 8.797 2.184 1.00 90.50 167 LEU A O 1
ATOM 1339 N N . GLU A 1 168 ? 10.559 6.703 2.281 1.00 88.25 168 GLU A N 1
ATOM 1340 C CA . GLU A 1 168 ? 11.856 6.021 2.228 1.00 88.25 168 GLU A CA 1
ATOM 1341 C C . GLU A 1 168 ? 12.433 5.964 0.806 1.00 88.25 168 GLU A C 1
ATOM 1343 O O . GLU A 1 168 ? 13.642 6.127 0.620 1.00 88.25 168 GLU A O 1
ATOM 1348 N N . SER A 1 169 ? 11.574 5.779 -0.198 1.00 81.75 169 SER A N 1
ATOM 1349 C CA . SER A 1 169 ? 11.949 5.684 -1.612 1.00 81.75 169 SER A CA 1
ATOM 1350 C C . SER A 1 169 ? 11.203 6.722 -2.449 1.00 81.75 169 SER A C 1
ATOM 1352 O O . SER A 1 169 ? 10.077 7.096 -2.137 1.00 81.75 169 SER A O 1
ATOM 1354 N N . LEU A 1 170 ? 11.839 7.197 -3.525 1.00 77.12 170 LEU A N 1
ATOM 1355 C CA . LEU A 1 170 ? 11.186 8.058 -4.519 1.00 77.12 170 LEU A CA 1
ATOM 1356 C C . LEU A 1 170 ? 10.249 7.256 -5.436 1.00 77.12 170 LEU A C 1
ATOM 1358 O O . LEU A 1 170 ? 9.340 7.832 -6.034 1.00 77.12 170 LEU A O 1
ATOM 1362 N N . ASP A 1 171 ? 10.527 5.962 -5.590 1.00 74.31 171 ASP A N 1
ATOM 1363 C CA . ASP A 1 171 ? 9.762 5.077 -6.459 1.00 74.31 171 ASP A CA 1
ATOM 1364 C C . ASP A 1 171 ? 8.369 4.789 -5.868 1.00 74.31 171 ASP A C 1
ATOM 1366 O O . ASP A 1 171 ? 8.184 4.806 -4.650 1.00 74.31 171 ASP A O 1
ATOM 1370 N N . ASN A 1 172 ? 7.373 4.588 -6.729 1.00 83.00 172 ASN A N 1
ATOM 1371 C CA . ASN A 1 172 ? 5.954 4.562 -6.360 1.00 83.00 172 ASN A CA 1
ATOM 1372 C C . ASN A 1 172 ? 5.401 3.128 -6.253 1.00 83.00 172 ASN A C 1
ATOM 1374 O O . ASN A 1 172 ? 6.148 2.154 -6.229 1.00 83.00 172 ASN A O 1
ATOM 1378 N N . SER A 1 173 ? 4.084 2.969 -6.114 1.00 90.44 173 SER A N 1
ATOM 1379 C CA . SER A 1 173 ? 3.424 1.653 -6.107 1.00 90.44 173 SER A CA 1
ATOM 1380 C C . SER A 1 173 ? 3.734 0.776 -4.886 1.00 90.44 173 SER A C 1
ATOM 1382 O O . SER A 1 173 ? 3.794 -0.451 -4.983 1.00 90.44 173 SER A O 1
ATOM 1384 N N . VAL A 1 174 ? 3.872 1.392 -3.706 1.00 93.50 174 VAL A N 1
ATOM 1385 C CA . VAL A 1 174 ? 3.733 0.676 -2.426 1.00 93.50 174 VAL A CA 1
ATOM 1386 C C . VAL A 1 174 ? 2.248 0.394 -2.210 1.00 93.50 174 VAL A C 1
ATOM 1388 O O . VAL A 1 174 ? 1.454 1.320 -2.021 1.00 93.50 174 VAL A O 1
ATOM 1391 N N . CYS A 1 175 ? 1.851 -0.871 -2.286 1.00 95.88 175 CYS A N 1
ATOM 1392 C CA . CYS A 1 175 ? 0.441 -1.243 -2.391 1.00 95.88 175 CYS A CA 1
ATOM 1393 C C . CYS A 1 175 ? -0.093 -1.837 -1.084 1.00 95.88 175 CYS A C 1
ATOM 1395 O O . CYS A 1 175 ? 0.453 -2.842 -0.628 1.00 95.88 175 CYS A O 1
ATOM 1397 N N . PRO A 1 176 ? -1.190 -1.300 -0.509 1.00 97.12 176 PRO A N 1
ATOM 1398 C CA . PRO A 1 176 ? -1.869 -1.937 0.621 1.00 97.12 176 PRO A CA 1
ATOM 1399 C C . PRO A 1 176 ? -2.271 -3.398 0.359 1.00 97.12 176 PRO A C 1
ATOM 1401 O O . PRO A 1 176 ? -2.290 -4.214 1.282 1.00 97.12 176 PRO A O 1
ATOM 1404 N N . GLY A 1 177 ? -2.576 -3.745 -0.891 1.00 97.62 177 GLY A N 1
ATOM 1405 C CA . GLY A 1 177 ? -2.868 -5.112 -1.299 1.00 97.62 177 GLY A CA 1
ATOM 1406 C C . GLY A 1 177 ? -4.271 -5.568 -0.893 1.00 97.62 177 GLY A C 1
ATOM 1407 O O . GLY A 1 177 ? -5.236 -4.818 -1.063 1.00 97.62 177 GLY A O 1
ATOM 1408 N N . ARG A 1 178 ? -4.405 -6.790 -0.362 1.00 98.00 178 ARG A N 1
ATOM 1409 C CA . ARG A 1 178 ? -5.700 -7.425 -0.036 1.00 98.00 178 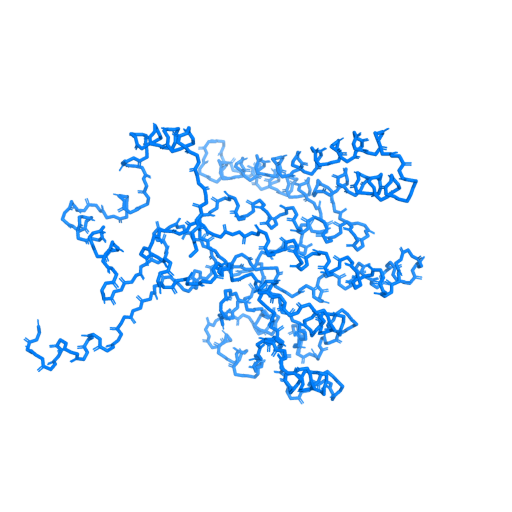ARG A CA 1
ATOM 1410 C C . ARG A 1 178 ? -6.307 -6.934 1.283 1.00 98.00 178 ARG A C 1
ATOM 1412 O O . ARG A 1 178 ? -6.471 -7.696 2.236 1.00 98.00 178 ARG A O 1
ATOM 1419 N N . MET A 1 179 ? -6.623 -5.639 1.351 1.00 98.06 179 MET A N 1
ATOM 1420 C CA . MET A 1 179 ? -7.172 -4.999 2.557 1.00 98.06 179 MET A CA 1
ATOM 1421 C C . MET A 1 179 ? -8.449 -5.668 3.065 1.00 98.06 179 MET A C 1
ATOM 1423 O O . MET A 1 179 ? -8.673 -5.709 4.273 1.00 98.06 179 MET A O 1
ATOM 1427 N N . ASP A 1 180 ? -9.281 -6.189 2.165 1.00 98.62 180 ASP A N 1
ATOM 1428 C CA . ASP A 1 180 ? -10.505 -6.891 2.537 1.00 98.62 180 ASP A CA 1
ATOM 1429 C C . ASP A 1 180 ? -10.243 -8.223 3.243 1.00 98.62 180 ASP A C 1
ATOM 1431 O O . ASP A 1 180 ? -11.149 -8.713 3.899 1.00 98.62 180 ASP A O 1
ATOM 1435 N N . GLN A 1 181 ? -9.036 -8.789 3.168 1.00 98.50 181 GLN A N 1
ATOM 1436 C CA . GLN A 1 181 ? -8.683 -10.040 3.839 1.00 98.50 181 GLN A CA 1
ATOM 1437 C C . GLN A 1 181 ? -8.044 -9.780 5.205 1.00 98.50 181 GLN A C 1
ATOM 1439 O O . GLN A 1 181 ? -8.628 -10.114 6.235 1.00 98.50 181 GLN A O 1
ATOM 1444 N N . TYR A 1 182 ? -6.882 -9.120 5.259 1.00 98.06 182 TYR A N 1
ATOM 1445 C CA . TYR A 1 182 ? -6.141 -8.984 6.523 1.00 98.06 182 TYR A CA 1
ATOM 1446 C C . TYR A 1 182 ? -6.777 -7.991 7.513 1.00 98.06 182 TYR A C 1
ATOM 1448 O O . TYR A 1 182 ? -6.478 -8.037 8.708 1.00 98.06 182 TYR A O 1
ATOM 1456 N N . LEU A 1 183 ? -7.678 -7.100 7.070 1.00 98.75 183 LEU A N 1
ATOM 1457 C CA . LEU A 1 183 ? -8.466 -6.265 7.989 1.00 98.75 183 LEU A CA 1
ATOM 1458 C C . LEU A 1 183 ? -9.753 -6.952 8.466 1.00 98.75 183 LEU A C 1
ATOM 1460 O O . LEU A 1 183 ? -10.309 -6.542 9.491 1.00 98.75 183 LEU A O 1
ATOM 1464 N N . TYR A 1 184 ? -10.223 -7.996 7.774 1.00 98.69 184 TYR A N 1
ATOM 1465 C CA . TYR A 1 184 ? -11.497 -8.651 8.076 1.00 98.69 184 TYR A CA 1
ATOM 1466 C C . TYR A 1 184 ? -11.588 -9.208 9.501 1.00 98.69 184 TYR A C 1
ATOM 1468 O O . TYR A 1 184 ? -12.615 -8.981 10.147 1.00 98.69 184 TYR A O 1
ATOM 1476 N N . PRO A 1 185 ? -10.540 -9.838 10.077 1.00 98.56 185 PRO A N 1
ATOM 1477 C CA . PRO A 1 185 ? -10.587 -10.286 11.467 1.00 98.56 185 PRO A CA 1
ATOM 1478 C C . PRO A 1 185 ? -10.843 -9.143 12.459 1.00 98.56 185 PRO A C 1
ATOM 1480 O O . PRO A 1 185 ? -11.561 -9.322 13.444 1.00 98.56 18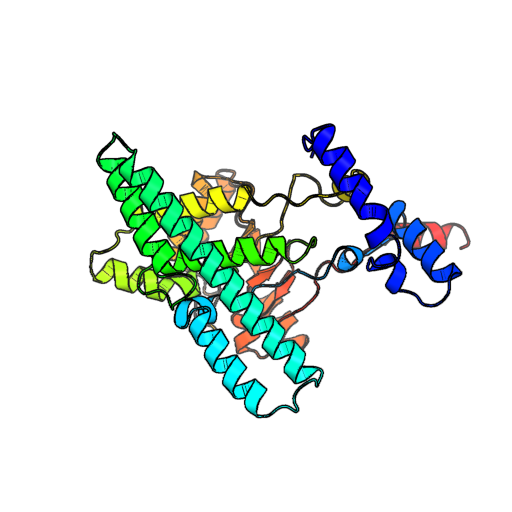5 PRO A O 1
ATOM 1483 N N . TYR A 1 186 ? -10.291 -7.952 12.196 1.00 98.81 186 TYR A N 1
ATOM 1484 C CA . TYR A 1 186 ? -10.492 -6.774 13.040 1.00 98.81 186 TYR A CA 1
ATOM 1485 C C . TYR A 1 186 ? -11.893 -6.190 12.866 1.00 98.81 186 TYR A C 1
ATOM 1487 O O . TYR A 1 186 ? -12.530 -5.855 13.864 1.00 98.81 186 TYR A O 1
ATOM 1495 N N . TYR A 1 187 ? -12.372 -6.108 11.622 1.00 98.81 187 TYR A N 1
ATOM 1496 C CA . TYR A 1 187 ? -13.726 -5.664 11.294 1.00 98.81 187 TYR A CA 1
ATOM 1497 C C . TYR A 1 187 ? -14.776 -6.561 11.955 1.00 98.81 187 TYR A C 1
ATOM 1499 O O . TYR A 1 187 ? -15.600 -6.080 12.728 1.00 98.81 187 TYR A O 1
ATOM 1507 N N . ASN A 1 188 ? -14.704 -7.873 11.720 1.00 98.56 188 ASN A N 1
ATOM 1508 C CA . ASN A 1 188 ? -15.701 -8.819 12.204 1.00 98.56 188 ASN A CA 1
ATOM 1509 C C . ASN A 1 188 ? -15.740 -8.880 13.740 1.00 98.56 188 ASN A C 1
ATOM 1511 O O . ASN A 1 188 ? -16.818 -8.884 14.329 1.00 98.56 188 ASN A O 1
ATOM 1515 N N . ARG A 1 189 ? -14.582 -8.861 14.416 1.00 98.38 189 ARG A N 1
ATOM 1516 C CA . ARG A 1 189 ? -14.529 -8.817 15.889 1.00 98.38 189 ARG A CA 1
ATOM 1517 C C . ARG A 1 189 ? -15.189 -7.551 16.445 1.00 98.38 189 ARG A C 1
ATOM 1519 O O . ARG A 1 189 ? -15.923 -7.608 17.436 1.00 98.38 189 ARG A O 1
ATOM 1526 N N . ASP A 1 190 ? -14.900 -6.400 15.851 1.00 98.56 190 ASP A N 1
ATOM 1527 C CA . ASP A 1 190 ? -15.415 -5.124 16.343 1.00 98.56 190 ASP A CA 1
ATOM 1528 C C . ASP A 1 190 ? -16.915 -4.973 16.041 1.00 98.56 190 ASP A C 1
ATOM 1530 O O . ASP A 1 190 ? -17.652 -4.481 16.898 1.00 98.56 190 ASP A O 1
ATOM 1534 N N . LEU A 1 191 ? -17.374 -5.503 14.900 1.00 98.06 191 LEU A N 1
ATOM 1535 C CA . LEU A 1 191 ? -18.787 -5.614 14.539 1.00 98.06 191 LEU A CA 1
ATOM 1536 C C . LEU A 1 191 ? -19.555 -6.491 15.537 1.00 98.06 191 LEU A C 1
ATOM 1538 O O . LEU A 1 191 ? -20.559 -6.067 16.103 1.00 98.06 191 LEU A O 1
ATOM 1542 N N . GLN A 1 192 ? -19.051 -7.695 15.824 1.00 98.00 192 GLN A N 1
ATOM 1543 C CA . GLN A 1 192 ? -19.687 -8.630 16.761 1.00 98.00 192 GLN A CA 1
ATOM 1544 C C . GLN A 1 192 ? -19.731 -8.103 18.202 1.00 98.00 192 GLN A C 1
ATOM 1546 O O . GLN A 1 192 ? -20.649 -8.427 18.952 1.00 98.00 192 GLN A O 1
ATOM 1551 N N . SER A 1 193 ? -18.747 -7.293 18.601 1.00 97.19 193 SER A N 1
ATOM 1552 C CA . SER A 1 193 ? -18.701 -6.685 19.937 1.00 97.19 193 SER A CA 1
ATOM 1553 C C . SER A 1 193 ? -19.458 -5.357 20.044 1.00 97.19 193 SER A C 1
ATOM 1555 O O . SER A 1 193 ? -19.475 -4.766 21.124 1.00 97.19 193 SER A O 1
ATOM 1557 N N . GLY A 1 194 ? -20.071 -4.879 18.954 1.00 96.75 194 GLY A N 1
ATOM 1558 C CA . GLY A 1 194 ? -20.808 -3.613 18.917 1.00 96.75 194 GLY A CA 1
ATOM 1559 C C . GLY A 1 194 ? -19.928 -2.368 19.067 1.00 96.75 194 GLY A C 1
ATOM 1560 O O . GLY A 1 194 ? -20.440 -1.293 19.367 1.00 96.75 194 GLY A O 1
ATOM 1561 N N . LYS A 1 195 ? -18.606 -2.497 18.892 1.00 95.31 195 LYS A N 1
ATOM 1562 C CA . LYS A 1 195 ? -17.659 -1.364 18.916 1.00 95.31 195 LYS A CA 1
ATOM 1563 C C . LYS A 1 195 ? -17.620 -0.602 17.596 1.00 95.31 195 LYS A C 1
ATOM 1565 O O . LYS A 1 195 ? -17.124 0.519 17.553 1.00 95.31 195 LYS A O 1
ATOM 1570 N N . LEU A 1 196 ? -18.074 -1.250 16.532 1.00 97.06 196 LEU A N 1
ATOM 1571 C CA . LEU A 1 196 ? -18.092 -0.752 15.171 1.00 97.06 196 LEU A CA 1
ATOM 1572 C C . LEU A 1 196 ? -19.399 -1.209 14.533 1.00 97.06 196 LEU A C 1
ATOM 1574 O O . LEU A 1 196 ? -19.808 -2.351 14.725 1.00 97.06 196 LEU A O 1
ATOM 1578 N N . ASP A 1 197 ? -20.028 -0.344 13.755 1.00 98.19 197 ASP A N 1
ATOM 1579 C CA . ASP A 1 197 ? -21.066 -0.744 12.814 1.00 98.19 197 ASP A CA 1
ATOM 1580 C C . ASP A 1 197 ? -20.547 -0.636 11.373 1.00 98.19 197 ASP A C 1
ATOM 1582 O O . ASP A 1 197 ? -19.463 -0.109 11.099 1.00 98.19 197 ASP A O 1
ATOM 1586 N N . ARG A 1 198 ? -21.315 -1.193 10.435 1.00 98.25 198 ARG A N 1
ATOM 1587 C CA . ARG A 1 198 ? -20.952 -1.227 9.017 1.00 98.25 198 ARG A CA 1
ATOM 1588 C C . ARG A 1 198 ? -20.731 0.173 8.436 1.00 98.25 198 ARG A C 1
ATOM 1590 O O . ARG A 1 198 ? -19.764 0.369 7.704 1.00 98.25 198 ARG A O 1
ATOM 1597 N N . GLU A 1 199 ? -21.586 1.132 8.780 1.00 98.44 199 GLU A N 1
ATOM 1598 C CA . GLU A 1 199 ? -21.512 2.494 8.241 1.00 98.44 199 GLU A CA 1
ATOM 1599 C C . GLU A 1 199 ? -20.287 3.242 8.770 1.00 98.44 199 GLU A C 1
ATOM 1601 O O . GLU A 1 199 ? -19.559 3.852 7.992 1.00 98.44 199 GLU A O 1
ATOM 1606 N N . SER A 1 200 ? -19.966 3.092 10.055 1.00 97.44 200 SER A N 1
ATOM 1607 C CA . SER A 1 200 ? -18.742 3.624 10.663 1.00 97.44 200 SER A CA 1
ATOM 1608 C C . SER A 1 200 ? -17.484 3.004 10.041 1.00 97.44 200 SER A C 1
ATOM 1610 O O . SER A 1 200 ? -16.456 3.670 9.889 1.00 97.44 200 SER A O 1
ATOM 1612 N N . ALA A 1 201 ? -17.542 1.722 9.659 1.00 98.50 201 ALA A N 1
ATOM 1613 C CA . ALA A 1 201 ? -16.458 1.059 8.936 1.00 98.50 201 ALA A CA 1
ATOM 1614 C C . ALA A 1 201 ? -16.298 1.618 7.513 1.00 98.50 201 ALA A C 1
ATOM 1616 O O . ALA A 1 201 ? -15.175 1.900 7.088 1.00 98.50 201 ALA A O 1
ATOM 1617 N N . LYS A 1 202 ? -17.409 1.828 6.793 1.00 98.75 202 LYS A N 1
ATOM 1618 C CA . LYS A 1 202 ? -17.401 2.467 5.472 1.00 98.75 202 LYS A CA 1
ATOM 1619 C C . LYS A 1 202 ? -16.866 3.894 5.547 1.00 98.75 202 LYS A C 1
ATOM 1621 O O . LYS A 1 202 ? -16.035 4.271 4.723 1.00 98.75 202 LYS A O 1
ATOM 1626 N N . GLU A 1 203 ? -17.272 4.669 6.548 1.00 98.44 203 GLU A N 1
ATOM 1627 C CA . GLU A 1 203 ? -16.817 6.047 6.744 1.00 98.44 203 GLU A CA 1
ATOM 1628 C C . GLU A 1 203 ? -15.300 6.116 6.958 1.00 98.44 203 GLU A C 1
ATOM 1630 O O . GLU A 1 203 ? -14.608 6.890 6.289 1.00 98.44 203 GLU A O 1
ATOM 1635 N N . ILE A 1 204 ? -14.744 5.283 7.844 1.00 98.12 204 ILE A N 1
ATOM 1636 C CA . ILE A 1 204 ? -13.303 5.325 8.110 1.00 98.12 204 ILE A CA 1
ATOM 1637 C C . ILE A 1 204 ? -12.477 4.798 6.925 1.00 98.12 204 ILE A C 1
ATOM 1639 O O . ILE A 1 204 ? -11.406 5.334 6.635 1.00 98.12 204 ILE A O 1
ATOM 1643 N N . LEU A 1 205 ? -12.982 3.806 6.183 1.00 98.56 205 LEU A N 1
ATOM 1644 C CA . LEU A 1 205 ? -12.363 3.358 4.933 1.00 98.56 205 LEU A CA 1
ATOM 1645 C C . LEU A 1 205 ? -12.465 4.420 3.828 1.00 98.56 205 LEU A C 1
ATOM 1647 O O . LEU A 1 205 ? -11.523 4.597 3.054 1.00 98.56 205 LEU A O 1
ATOM 1651 N N . SER A 1 206 ? -13.553 5.188 3.784 1.00 98.44 206 SER A N 1
ATOM 1652 C CA . SER A 1 206 ? -13.700 6.332 2.878 1.00 98.44 206 SER A CA 1
ATOM 1653 C C . SER A 1 206 ? -12.676 7.417 3.206 1.00 98.44 206 SER A C 1
ATOM 1655 O O . SER A 1 206 ? -11.970 7.894 2.316 1.00 98.44 206 SER A O 1
ATOM 1657 N N . CYS A 1 207 ? -12.499 7.734 4.495 1.00 98.25 207 CYS A N 1
ATOM 1658 C CA . CYS A 1 207 ? -11.433 8.618 4.966 1.00 98.25 207 CYS A CA 1
ATOM 1659 C C . CYS A 1 207 ? -10.057 8.116 4.518 1.00 98.25 207 CYS A C 1
ATOM 1661 O O . CYS A 1 207 ? -9.290 8.882 3.940 1.00 98.25 207 CYS A O 1
ATOM 1663 N N . PHE A 1 208 ? -9.751 6.832 4.728 1.00 97.62 208 PHE A N 1
ATOM 1664 C CA . PHE A 1 208 ? -8.499 6.232 4.264 1.00 97.62 208 PHE A CA 1
ATOM 1665 C C . PHE A 1 208 ? -8.302 6.416 2.754 1.00 97.62 208 PHE A C 1
ATOM 1667 O O . PHE A 1 208 ? -7.230 6.826 2.315 1.00 97.62 208 PHE A O 1
ATOM 1674 N N . SER A 1 209 ? -9.350 6.202 1.963 1.00 96.12 209 SER A N 1
ATOM 1675 C CA . SER A 1 209 ? -9.307 6.344 0.504 1.00 96.12 209 SER A CA 1
ATOM 1676 C C . SER A 1 209 ? -8.963 7.774 0.075 1.00 96.12 209 SER A C 1
ATOM 1678 O O . SER A 1 209 ? -8.110 7.999 -0.785 1.00 96.12 209 SER A O 1
ATOM 1680 N N . ILE A 1 210 ? -9.556 8.761 0.752 1.00 96.88 210 ILE A N 1
ATOM 1681 C CA . ILE A 1 210 ? -9.232 10.180 0.565 1.00 96.88 210 ILE A CA 1
ATOM 1682 C C . ILE A 1 210 ? -7.775 10.451 0.959 1.00 96.88 210 ILE A C 1
ATOM 1684 O O . ILE A 1 210 ? -7.032 11.053 0.183 1.00 96.88 210 ILE A O 1
ATOM 1688 N N . LYS A 1 211 ? -7.328 9.954 2.120 1.00 96.75 211 LYS A N 1
ATOM 1689 C CA . LYS A 1 211 ? -5.948 10.123 2.600 1.00 96.75 211 LYS A CA 1
ATOM 1690 C C . LYS A 1 211 ? -4.911 9.539 1.637 1.00 96.75 211 LYS A C 1
ATOM 1692 O O . LYS A 1 211 ? -3.861 10.144 1.437 1.00 96.75 211 LYS A O 1
ATOM 1697 N N . MET A 1 212 ? -5.206 8.412 0.994 1.00 94.50 212 MET A N 1
ATOM 1698 C CA . MET A 1 212 ? -4.327 7.787 -0.003 1.00 94.50 212 MET A CA 1
ATOM 1699 C C . MET A 1 212 ? -4.106 8.664 -1.242 1.00 94.50 212 MET A C 1
ATOM 1701 O O . MET A 1 212 ? -3.064 8.559 -1.892 1.00 94.50 212 MET A O 1
ATOM 1705 N N . SER A 1 213 ? -5.043 9.568 -1.549 1.00 92.44 213 SER A N 1
ATOM 1706 C CA . SER A 1 213 ? -4.907 10.544 -2.638 1.00 92.44 213 SER A CA 1
ATOM 1707 C C . SER A 1 213 ? -3.967 11.711 -2.310 1.00 92.44 213 SER A C 1
ATOM 1709 O O . SER A 1 213 ? -3.549 12.415 -3.232 1.00 92.44 213 SER A O 1
ATOM 1711 N N . GLU A 1 214 ? -3.604 11.907 -1.038 1.00 92.44 214 GLU A N 1
ATOM 1712 C CA . GLU A 1 214 ? -2.656 12.944 -0.603 1.00 92.44 214 GLU A CA 1
ATOM 1713 C C . GLU A 1 214 ? -1.186 12.541 -0.802 1.00 92.44 214 GLU A C 1
ATOM 1715 O O . GLU A 1 214 ? -0.296 13.388 -0.716 1.00 92.44 214 GLU A O 1
ATOM 1720 N N . ILE A 1 215 ? -0.914 11.266 -1.097 1.00 90.69 215 ILE A N 1
ATOM 1721 C CA . ILE A 1 215 ? 0.435 10.781 -1.394 1.00 90.69 215 ILE A CA 1
ATOM 1722 C C . ILE A 1 215 ? 0.720 11.048 -2.876 1.00 90.69 215 ILE A C 1
ATOM 1724 O O . ILE A 1 215 ? 0.170 10.397 -3.769 1.00 90.69 215 ILE A O 1
ATOM 1728 N N . ILE A 1 216 ? 1.549 12.062 -3.134 1.00 88.12 216 ILE A N 1
ATOM 1729 C CA . ILE A 1 216 ? 1.829 12.580 -4.476 1.00 88.12 216 ILE A CA 1
ATOM 1730 C C . ILE A 1 216 ? 3.304 12.338 -4.820 1.00 88.12 216 ILE A C 1
ATOM 1732 O O . ILE A 1 216 ? 4.173 12.920 -4.166 1.00 88.12 216 ILE A O 1
ATOM 1736 N N . PRO A 1 217 ? 3.611 11.555 -5.870 1.00 83.25 217 PRO A N 1
ATOM 1737 C CA . PRO A 1 217 ? 4.985 11.371 -6.310 1.00 83.25 217 PRO A CA 1
ATOM 1738 C C . PRO A 1 217 ? 5.531 12.645 -6.961 1.00 83.25 217 PRO A C 1
ATOM 1740 O O . PRO A 1 217 ? 4.839 13.356 -7.704 1.00 83.25 217 PRO A O 1
ATOM 1743 N N . VAL A 1 218 ? 6.807 12.929 -6.699 1.00 84.19 218 VAL A N 1
ATOM 1744 C CA . VAL A 1 218 ? 7.500 14.118 -7.207 1.00 84.19 218 VAL A CA 1
ATOM 1745 C C . VAL A 1 218 ? 8.356 13.734 -8.408 1.00 84.19 218 VAL A C 1
ATOM 1747 O O . VAL A 1 218 ? 9.507 13.326 -8.280 1.00 84.19 218 VAL A O 1
ATOM 1750 N N . PHE A 1 219 ? 7.793 13.907 -9.602 1.00 81.00 219 PHE A N 1
ATOM 1751 C CA . PHE A 1 219 ? 8.472 13.601 -10.858 1.00 81.00 219 PHE A CA 1
ATOM 1752 C C . PHE A 1 219 ? 8.989 14.846 -11.580 1.00 81.00 219 PHE A C 1
ATOM 1754 O O . PHE A 1 219 ? 8.403 15.929 -11.532 1.00 81.00 219 PHE A O 1
ATOM 1761 N N . SER A 1 220 ? 10.092 14.677 -12.315 1.00 80.94 220 SER A N 1
ATOM 1762 C CA . SER A 1 220 ? 10.571 15.698 -13.248 1.00 80.94 220 SER A CA 1
ATOM 1763 C C . SER A 1 220 ? 9.540 15.938 -14.360 1.00 80.94 220 SER A C 1
ATOM 1765 O O . SER A 1 220 ? 8.663 15.107 -14.617 1.00 80.94 220 SER A O 1
ATOM 1767 N N . ARG A 1 221 ? 9.659 17.060 -15.083 1.00 82.94 221 ARG A N 1
ATOM 1768 C CA . ARG A 1 221 ? 8.787 17.342 -16.238 1.00 82.94 221 ARG A CA 1
ATOM 1769 C C . ARG A 1 221 ? 8.829 16.215 -17.276 1.00 82.94 221 ARG A C 1
ATOM 1771 O O . ARG A 1 221 ? 7.797 15.890 -17.845 1.00 82.94 221 ARG A O 1
ATOM 1778 N N . HIS A 1 222 ? 10.003 15.625 -17.495 1.00 80.38 222 HIS A N 1
ATOM 1779 C CA . HIS A 1 222 ? 10.178 14.525 -18.440 1.00 80.38 222 HIS A CA 1
ATOM 1780 C C . HIS A 1 222 ? 9.472 13.257 -17.957 1.00 80.38 222 HIS A C 1
ATOM 1782 O O . HIS A 1 222 ? 8.668 12.703 -18.696 1.00 80.38 222 HIS A O 1
ATOM 1788 N N . LEU A 1 223 ? 9.689 12.858 -16.700 1.00 79.50 223 LEU A N 1
ATOM 1789 C CA . LEU A 1 223 ? 9.035 11.683 -16.114 1.00 79.50 223 LEU A CA 1
ATOM 1790 C C . LEU A 1 223 ? 7.513 11.841 -16.021 1.00 79.50 223 LEU A C 1
ATOM 1792 O O . LEU A 1 223 ? 6.789 10.867 -16.179 1.00 79.50 223 LEU A O 1
ATOM 1796 N N . THR A 1 224 ? 7.015 13.068 -15.848 1.00 83.25 224 THR A N 1
ATOM 1797 C CA . THR A 1 224 ? 5.572 13.362 -15.849 1.00 83.25 224 THR A CA 1
ATOM 1798 C C . THR A 1 224 ? 4.897 13.019 -17.184 1.00 83.25 224 THR A C 1
ATOM 1800 O O . THR A 1 224 ? 3.703 12.741 -17.189 1.00 83.25 224 THR A O 1
ATOM 1803 N N . ASN A 1 225 ? 5.625 13.022 -18.308 1.00 83.88 225 ASN A N 1
ATOM 1804 C CA . ASN A 1 225 ? 5.059 12.620 -19.601 1.00 83.88 225 ASN A CA 1
ATOM 1805 C C . ASN A 1 225 ? 4.812 11.105 -19.690 1.00 83.88 225 ASN A C 1
ATOM 1807 O O . ASN A 1 225 ? 3.966 10.688 -20.471 1.00 83.88 225 ASN A O 1
ATOM 1811 N N . PHE A 1 226 ? 5.535 10.307 -18.899 1.00 81.62 226 PHE A N 1
ATOM 1812 C CA . PHE A 1 226 ? 5.357 8.855 -18.806 1.00 81.62 226 PHE A CA 1
ATOM 1813 C C . PHE A 1 226 ? 4.380 8.488 -17.681 1.00 81.62 226 PHE A C 1
ATOM 1815 O O . PHE A 1 226 ? 3.517 7.640 -17.865 1.00 81.62 226 PHE A O 1
ATOM 1822 N N . HIS A 1 227 ? 4.449 9.202 -16.553 1.00 81.44 227 HIS A N 1
ATOM 1823 C CA . HIS A 1 227 ? 3.661 8.949 -15.340 1.00 81.44 227 HIS A CA 1
ATOM 1824 C C . HIS A 1 227 ? 2.677 10.100 -15.053 1.00 81.44 227 HIS A C 1
ATOM 1826 O O . HIS A 1 227 ? 2.686 10.735 -13.991 1.00 81.44 227 HIS A O 1
ATOM 1832 N N . GLY A 1 228 ? 1.862 10.448 -16.051 1.00 79.50 228 GLY A N 1
ATOM 1833 C CA . GLY A 1 228 ? 0.900 11.550 -15.967 1.00 79.50 228 GLY A CA 1
ATOM 1834 C C . GLY A 1 228 ? -0.165 11.360 -14.874 1.00 79.50 228 GLY A C 1
ATOM 1835 O O . GLY A 1 228 ? -0.416 10.260 -14.396 1.00 79.50 228 GLY A O 1
ATOM 1836 N N . GLY A 1 229 ? -0.816 12.453 -14.459 1.00 80.12 229 GLY A N 1
ATOM 1837 C CA . GLY A 1 229 ? -2.010 12.376 -13.599 1.00 80.12 229 GLY A CA 1
ATOM 1838 C C . GLY A 1 229 ? -1.762 12.204 -12.095 1.00 80.12 229 GLY A C 1
ATOM 1839 O O . GLY A 1 229 ? -2.683 11.843 -11.375 1.00 80.12 229 GLY A O 1
ATOM 1840 N N . MET A 1 230 ? -0.550 12.479 -11.598 1.00 80.94 230 MET A N 1
ATOM 1841 C CA . MET A 1 230 ? -0.153 12.347 -10.180 1.00 80.94 230 MET A CA 1
ATOM 1842 C C . MET A 1 230 ? -0.291 10.917 -9.626 1.00 80.94 230 MET A C 1
ATOM 1844 O O . MET A 1 230 ? -0.403 10.727 -8.415 1.00 80.94 230 MET A O 1
ATOM 1848 N N . PHE A 1 231 ? -0.325 9.911 -10.502 1.00 78.81 231 PHE A N 1
ATOM 1849 C CA . PHE A 1 231 ? -0.559 8.508 -10.170 1.00 78.81 231 PHE A CA 1
ATOM 1850 C C . PHE A 1 231 ? 0.545 7.912 -9.284 1.00 78.81 231 PHE A C 1
ATOM 1852 O O . PHE A 1 231 ? 1.719 8.018 -9.624 1.00 78.81 231 PHE A O 1
ATOM 1859 N N . ASN A 1 232 ? 0.152 7.286 -8.166 1.00 84.75 232 ASN A N 1
ATOM 1860 C CA . ASN A 1 232 ? 1.074 6.649 -7.214 1.00 84.75 232 ASN A CA 1
ATOM 1861 C C . ASN A 1 232 ? 0.955 5.111 -7.182 1.00 84.75 232 ASN A C 1
ATOM 1863 O O . ASN A 1 232 ? 1.625 4.474 -6.381 1.00 84.75 232 ASN A O 1
ATOM 1867 N N . GLY A 1 233 ? 0.088 4.506 -8.006 1.00 88.81 233 GLY A N 1
ATOM 1868 C CA . GLY A 1 233 ? 0.026 3.044 -8.138 1.00 88.81 233 GLY A CA 1
ATOM 1869 C C . GLY A 1 233 ? -0.353 2.267 -6.881 1.00 88.81 233 GLY A C 1
ATOM 1870 O O . GLY A 1 233 ? -0.017 1.096 -6.784 1.00 88.81 233 GLY A O 1
ATOM 1871 N N . GLN A 1 234 ? -1.021 2.883 -5.901 1.00 94.12 234 GLN A N 1
ATOM 1872 C CA . GLN A 1 234 ? -1.269 2.241 -4.607 1.00 94.12 234 GLN A CA 1
ATOM 1873 C C . GLN A 1 234 ? -2.466 1.292 -4.695 1.00 94.12 234 GLN A C 1
ATOM 1875 O O . GLN A 1 234 ? -3.610 1.713 -4.503 1.00 94.12 234 GLN A O 1
ATOM 1880 N N . VAL A 1 235 ? -2.203 0.028 -5.023 1.00 96.88 235 VAL A N 1
ATOM 1881 C CA . VAL A 1 235 ? -3.249 -0.967 -5.273 1.00 96.88 235 VAL A CA 1
ATOM 1882 C C . VAL A 1 235 ? -3.925 -1.431 -3.988 1.00 96.88 235 VAL A C 1
ATOM 1884 O O . VAL A 1 235 ? -3.263 -1.831 -3.028 1.00 96.88 235 VAL A O 1
ATOM 1887 N N . VAL A 1 236 ? -5.258 -1.433 -4.013 1.00 97.94 236 VAL A N 1
ATOM 1888 C CA . VAL A 1 236 ? -6.107 -2.150 -3.055 1.00 97.94 236 VAL A CA 1
ATOM 1889 C C . VAL A 1 236 ? -6.909 -3.180 -3.835 1.00 97.94 236 VAL A C 1
ATOM 1891 O O . VAL A 1 236 ? -7.683 -2.821 -4.719 1.00 97.94 236 VAL A O 1
ATOM 1894 N N . THR A 1 237 ? -6.707 -4.459 -3.533 1.00 97.94 237 THR A N 1
ATOM 1895 C CA . THR A 1 237 ? -7.400 -5.575 -4.187 1.00 97.94 237 THR A CA 1
ATOM 1896 C C . THR A 1 237 ? -8.509 -6.108 -3.290 1.00 97.94 237 THR A C 1
ATOM 1898 O O . THR A 1 237 ? -8.295 -6.252 -2.088 1.00 97.94 237 THR A O 1
ATOM 1901 N N . VAL A 1 238 ? -9.661 -6.436 -3.880 1.00 98.44 238 VAL A N 1
ATOM 1902 C CA . VAL A 1 238 ? -10.776 -7.111 -3.199 1.00 98.44 238 VAL A CA 1
ATOM 1903 C C . VAL A 1 238 ? -11.241 -8.361 -3.945 1.00 98.44 238 VAL A C 1
ATOM 1905 O O . VAL A 1 238 ? -11.040 -8.471 -5.156 1.00 98.44 238 VAL A O 1
ATOM 1908 N N . GLY A 1 239 ? -11.904 -9.276 -3.236 1.00 98.38 239 GLY A N 1
ATOM 1909 C CA . GLY A 1 239 ? -12.407 -10.540 -3.788 1.00 98.38 239 GLY A CA 1
ATOM 1910 C C . GLY A 1 239 ? -11.282 -11.507 -4.165 1.00 98.38 239 GLY A C 1
ATOM 1911 O O . GLY A 1 239 ? -10.163 -11.384 -3.665 1.00 98.38 239 GLY A O 1
ATOM 1912 N N . GLY A 1 240 ? -11.564 -12.456 -5.061 1.00 98.19 240 GLY A N 1
ATOM 1913 C CA . GLY A 1 240 ? -10.640 -13.528 -5.455 1.00 98.19 240 GLY A CA 1
ATOM 1914 C C . GLY A 1 240 ? -10.727 -14.746 -4.538 1.00 98.19 240 GLY A C 1
ATOM 1915 O O . GLY A 1 240 ? -11.723 -14.935 -3.838 1.00 98.19 240 GLY A O 1
ATOM 1916 N N . THR A 1 241 ? -9.672 -15.558 -4.499 1.00 98.25 241 THR A N 1
ATOM 1917 C CA . THR A 1 241 ? -9.622 -16.776 -3.677 1.00 98.25 241 THR A CA 1
ATOM 1918 C C . THR A 1 241 ? -8.658 -16.690 -2.495 1.00 98.25 241 THR A C 1
ATOM 1920 O O . THR A 1 241 ? -7.711 -15.904 -2.515 1.00 98.25 241 THR A O 1
ATOM 1923 N N . ASP A 1 242 ? -8.857 -17.535 -1.485 1.00 96.94 242 ASP A N 1
ATOM 1924 C CA . ASP A 1 242 ? -7.845 -17.833 -0.465 1.00 96.94 242 ASP A CA 1
ATOM 1925 C C . ASP A 1 242 ? -6.721 -18.742 -1.022 1.00 96.94 242 ASP A C 1
ATOM 1927 O O . ASP A 1 242 ? -6.749 -19.152 -2.189 1.00 96.94 242 ASP A O 1
ATOM 1931 N N . GLY A 1 243 ? -5.723 -19.070 -0.192 1.00 95.50 243 GLY A N 1
ATOM 1932 C CA . GLY A 1 243 ? -4.620 -19.970 -0.568 1.00 95.50 243 GLY A CA 1
ATOM 1933 C C . GLY A 1 243 ? -5.062 -21.401 -0.918 1.00 95.50 243 GLY A C 1
ATOM 1934 O O . GLY A 1 243 ? -4.397 -22.097 -1.690 1.00 95.50 243 GLY A O 1
ATOM 1935 N N . GLU A 1 244 ? -6.228 -21.831 -0.440 1.00 97.19 244 GLU A N 1
ATOM 1936 C CA . GLU A 1 244 ? -6.809 -23.144 -0.738 1.00 97.19 244 GLU A CA 1
ATOM 1937 C C . GLU A 1 244 ? -7.638 -23.134 -2.037 1.00 97.19 244 GLU A C 1
ATOM 1939 O O . GLU A 1 244 ? -7.927 -24.188 -2.604 1.00 97.19 244 GLU A O 1
ATOM 1944 N N . GLY A 1 245 ? -7.949 -21.950 -2.573 1.00 96.19 245 GLY A N 1
ATOM 1945 C CA . GLY A 1 245 ? -8.721 -21.759 -3.800 1.00 96.19 245 GLY A CA 1
ATOM 1946 C C . GLY A 1 245 ? -10.223 -21.569 -3.579 1.00 96.19 245 GLY A C 1
ATOM 1947 O O . GLY A 1 245 ? -10.979 -21.615 -4.551 1.00 96.19 245 GLY A O 1
ATOM 1948 N N . ASN A 1 246 ? -10.669 -21.353 -2.339 1.00 98.00 246 ASN A N 1
ATOM 1949 C CA . ASN A 1 246 ? -12.059 -21.008 -2.040 1.00 98.00 246 ASN A CA 1
ATOM 1950 C C . ASN A 1 246 ? -12.301 -19.522 -2.306 1.00 98.00 246 ASN A C 1
ATOM 1952 O O . ASN A 1 246 ? -11.391 -18.718 -2.119 1.00 98.00 246 ASN A O 1
ATOM 1956 N N . ASP A 1 247 ? -13.522 -19.146 -2.702 1.00 98.56 247 ASP A N 1
ATOM 1957 C CA . ASP A 1 247 ? -13.908 -17.731 -2.767 1.00 98.56 247 ASP A CA 1
ATOM 1958 C C . ASP A 1 247 ? -13.652 -17.047 -1.417 1.00 98.56 247 ASP A C 1
ATOM 1960 O O . ASP A 1 247 ? -13.948 -17.596 -0.355 1.00 98.56 247 ASP A O 1
ATOM 1964 N N . SER A 1 248 ? -13.095 -15.844 -1.481 1.00 98.06 248 SER A N 1
ATOM 1965 C CA . SER A 1 248 ? -12.713 -15.046 -0.311 1.00 98.06 248 SER A CA 1
ATOM 1966 C C . SER A 1 248 ? -13.458 -13.712 -0.249 1.00 98.06 248 SER A C 1
ATOM 1968 O O . SER A 1 248 ? -13.080 -12.807 0.500 1.00 98.06 248 SER A O 1
ATOM 1970 N N . THR A 1 249 ? -14.536 -13.579 -1.026 1.00 98.75 249 THR A N 1
ATOM 1971 C CA . THR A 1 249 ? -15.414 -12.413 -0.971 1.00 98.75 249 THR A CA 1
ATOM 1972 C C . THR A 1 249 ? -16.058 -12.316 0.413 1.00 98.75 249 THR A C 1
ATOM 1974 O O . THR A 1 249 ? -16.648 -13.273 0.914 1.00 98.75 249 THR A O 1
ATOM 1977 N N . ASN A 1 250 ? -15.973 -11.145 1.040 1.00 98.69 250 ASN A N 1
ATOM 1978 C CA . ASN A 1 250 ? -16.544 -10.893 2.360 1.00 98.69 250 ASN A CA 1
ATOM 1979 C C . ASN A 1 250 ? -17.181 -9.494 2.444 1.00 98.69 250 ASN A C 1
ATOM 1981 O O . ASN A 1 250 ? -17.224 -8.756 1.460 1.00 98.69 250 ASN A O 1
ATOM 1985 N N . GLU A 1 251 ? -17.703 -9.120 3.615 1.00 98.56 251 GLU A N 1
ATOM 1986 C CA . GLU A 1 251 ? -18.405 -7.839 3.784 1.00 98.56 251 GLU A CA 1
ATOM 1987 C C . GLU A 1 251 ? -17.512 -6.620 3.495 1.00 98.56 251 GLU A C 1
ATOM 1989 O O . GLU A 1 251 ? -17.981 -5.644 2.915 1.00 98.56 251 GLU A O 1
ATOM 1994 N N . LEU A 1 252 ? -16.210 -6.677 3.808 1.00 98.69 252 LEU A N 1
ATOM 1995 C CA . LEU A 1 252 ? -15.290 -5.598 3.441 1.00 98.69 252 LEU A CA 1
ATOM 1996 C C . LEU A 1 252 ? -15.112 -5.498 1.925 1.00 98.69 252 LEU A C 1
ATOM 1998 O O . LEU A 1 252 ? -14.992 -4.384 1.421 1.00 98.69 252 LEU A O 1
ATOM 2002 N N . SER A 1 253 ? -15.147 -6.615 1.189 1.00 98.81 253 SER A N 1
ATOM 2003 C CA . SER A 1 253 ? -15.120 -6.589 -0.277 1.00 98.81 253 SER A CA 1
ATOM 2004 C C . SER A 1 253 ? -16.288 -5.755 -0.823 1.00 98.81 253 SER A C 1
ATOM 2006 O O . SER A 1 253 ? -16.080 -4.913 -1.694 1.00 98.81 253 SER A O 1
ATOM 2008 N N . TYR A 1 254 ? -17.497 -5.920 -0.271 1.00 98.81 254 TYR A N 1
ATOM 2009 C CA . TYR A 1 254 ? -18.675 -5.134 -0.661 1.00 98.81 254 TYR A CA 1
ATOM 2010 C C . TYR A 1 254 ? -18.601 -3.671 -0.212 1.00 98.81 254 TYR A C 1
ATOM 2012 O O . TYR A 1 254 ? -18.916 -2.784 -1.002 1.00 98.81 254 TYR A O 1
ATOM 2020 N N . ILE A 1 255 ? -18.126 -3.393 1.007 1.00 98.75 255 ILE A N 1
ATOM 2021 C CA . ILE A 1 255 ? -17.923 -2.012 1.474 1.00 98.75 255 ILE A CA 1
ATOM 2022 C C . ILE A 1 255 ? -16.933 -1.274 0.564 1.00 98.75 255 ILE A C 1
ATOM 2024 O O . ILE A 1 255 ? -17.179 -0.135 0.180 1.00 98.75 255 ILE A O 1
ATOM 2028 N N . PHE A 1 256 ? -15.830 -1.911 0.168 1.00 98.56 256 PHE A N 1
ATOM 2029 C CA . PHE A 1 256 ? -14.890 -1.301 -0.771 1.00 98.56 256 PHE A CA 1
ATOM 2030 C C . PHE A 1 256 ? -15.511 -1.065 -2.148 1.00 98.56 256 PHE A C 1
ATOM 2032 O O . PHE A 1 256 ? -15.255 -0.018 -2.733 1.00 98.56 256 PHE A O 1
ATOM 2039 N N . LEU A 1 257 ? -16.338 -1.985 -2.653 1.00 98.50 257 LEU A N 1
ATOM 2040 C CA . LEU A 1 257 ? -17.095 -1.771 -3.889 1.00 98.50 257 LEU A CA 1
ATOM 2041 C C . LEU A 1 257 ? -18.006 -0.529 -3.787 1.00 98.50 257 LEU A C 1
ATOM 2043 O O . LEU A 1 257 ? -18.006 0.302 -4.692 1.00 98.50 257 LEU A O 1
ATOM 2047 N N . GLU A 1 258 ? -18.721 -0.345 -2.676 1.00 98.00 258 GLU A N 1
ATOM 2048 C CA . GLU A 1 258 ? -19.517 0.872 -2.442 1.00 98.00 258 GLU A CA 1
ATOM 2049 C C . GLU A 1 258 ? -18.644 2.132 -2.444 1.00 98.00 258 GLU A C 1
ATOM 2051 O O . GLU A 1 258 ? -18.951 3.096 -3.137 1.00 98.00 258 GLU A O 1
ATOM 2056 N N . ILE A 1 259 ? -17.506 2.105 -1.744 1.00 97.94 259 ILE A N 1
ATOM 2057 C CA . ILE A 1 259 ? -16.564 3.234 -1.689 1.00 97.94 259 ILE A CA 1
ATOM 2058 C C . ILE A 1 259 ? -16.023 3.583 -3.083 1.00 97.94 259 ILE A C 1
ATOM 2060 O O . ILE A 1 259 ? -15.884 4.764 -3.407 1.00 97.94 259 ILE A O 1
ATOM 2064 N N . MET A 1 260 ? -15.722 2.578 -3.914 1.00 96.88 260 MET A N 1
ATOM 2065 C CA . MET A 1 260 ? -15.268 2.782 -5.294 1.00 96.88 260 MET A CA 1
ATOM 2066 C C . MET A 1 260 ? -16.301 3.562 -6.112 1.00 96.88 260 MET A C 1
ATOM 2068 O O . MET A 1 260 ? -15.938 4.534 -6.779 1.00 96.88 260 MET A O 1
ATOM 2072 N N . ASP A 1 261 ? -17.572 3.159 -6.045 1.00 96.25 261 ASP A N 1
ATOM 2073 C CA . ASP A 1 261 ? -18.650 3.780 -6.819 1.00 96.25 261 ASP A CA 1
ATOM 2074 C C . ASP A 1 261 ? -19.071 5.149 -6.266 1.00 96.25 261 ASP A C 1
ATOM 2076 O O . ASP A 1 261 ? -19.342 6.065 -7.046 1.00 96.25 261 ASP A O 1
ATOM 2080 N N . GLU A 1 262 ? -19.078 5.313 -4.939 1.00 95.88 262 GLU A N 1
ATOM 2081 C CA . GLU A 1 262 ? -19.461 6.557 -4.261 1.00 95.88 262 GLU A CA 1
ATOM 2082 C C . GLU A 1 262 ? -18.385 7.646 -4.395 1.00 95.88 262 GLU A C 1
ATOM 2084 O O . GLU A 1 262 ? -18.702 8.793 -4.714 1.00 95.88 262 GLU A O 1
ATOM 2089 N N . LEU A 1 263 ? -17.108 7.314 -4.161 1.00 95.44 263 LEU A N 1
ATOM 2090 C CA . LEU A 1 263 ? -16.035 8.313 -4.142 1.00 95.44 263 LEU A CA 1
ATOM 2091 C C . LEU A 1 263 ? -15.419 8.568 -5.522 1.00 95.44 263 LEU A C 1
ATOM 2093 O O . LEU A 1 263 ? -14.988 9.691 -5.789 1.00 95.44 263 LEU A O 1
ATOM 2097 N N . ARG A 1 264 ? -15.314 7.536 -6.377 1.00 93.56 264 ARG A N 1
ATOM 2098 C CA . ARG A 1 264 ? -14.689 7.593 -7.722 1.00 93.56 264 ARG A CA 1
ATOM 2099 C C . ARG A 1 264 ? -13.338 8.321 -7.746 1.00 93.56 264 ARG A C 1
ATOM 2101 O O . ARG A 1 264 ? -12.990 9.024 -8.699 1.00 93.56 264 ARG A O 1
ATOM 2108 N N . MET A 1 265 ? -12.578 8.176 -6.664 1.00 89.38 265 MET A N 1
ATOM 2109 C CA . MET A 1 265 ? -11.300 8.853 -6.474 1.00 89.38 265 MET A CA 1
ATOM 2110 C C . MET A 1 265 ? -10.223 8.243 -7.367 1.00 89.38 265 MET A C 1
ATOM 2112 O O . MET A 1 265 ? -10.328 7.128 -7.869 1.00 89.38 265 MET A O 1
ATOM 2116 N N . ARG A 1 266 ? -9.142 8.996 -7.566 1.00 87.75 266 ARG A N 1
ATOM 2117 C CA . ARG A 1 266 ? -7.978 8.541 -8.338 1.00 87.75 266 ARG A CA 1
ATOM 2118 C C . ARG A 1 266 ? -7.134 7.504 -7.589 1.00 87.75 266 ARG A C 1
ATOM 2120 O O . ARG A 1 266 ? -6.414 6.729 -8.216 1.00 87.75 266 ARG A O 1
ATOM 2127 N N . GLN A 1 267 ? -7.111 7.581 -6.262 1.00 91.12 267 GLN A N 1
ATOM 2128 C CA . GLN A 1 267 ? -6.419 6.641 -5.386 1.00 91.12 267 GLN A CA 1
ATOM 2129 C C . GLN A 1 267 ? -7.371 6.238 -4.253 1.00 91.12 267 GLN A C 1
ATOM 2131 O O . GLN A 1 267 ? -8.173 7.081 -3.838 1.00 91.12 267 GLN A O 1
ATOM 2136 N N . PRO A 1 268 ? -7.240 5.020 -3.705 1.00 94.19 268 PRO A N 1
ATOM 2137 C CA . PRO A 1 268 ? -6.367 3.926 -4.149 1.00 94.19 268 PRO A CA 1
ATOM 2138 C C . PRO A 1 268 ? -6.644 3.444 -5.581 1.00 94.19 268 PRO A C 1
ATOM 2140 O O . PRO A 1 268 ? -7.698 3.729 -6.142 1.00 94.19 268 PRO A O 1
ATOM 2143 N N . ASN A 1 269 ? -5.680 2.750 -6.191 1.00 94.75 269 ASN A N 1
ATOM 2144 C CA . ASN A 1 269 ? -5.916 2.047 -7.452 1.00 94.75 269 ASN A CA 1
ATOM 2145 C C . ASN A 1 269 ? -6.685 0.756 -7.140 1.00 94.75 269 ASN A C 1
ATOM 2147 O O . ASN A 1 269 ? -6.090 -0.246 -6.748 1.00 94.75 269 ASN A O 1
ATOM 2151 N N . TYR A 1 270 ? -8.011 0.804 -7.213 1.00 97.00 270 TYR A N 1
ATOM 2152 C CA . TYR A 1 270 ? -8.839 -0.314 -6.784 1.00 97.00 270 TYR A CA 1
ATOM 2153 C C . TYR A 1 270 ? -8.925 -1.419 -7.827 1.00 97.00 270 TYR A C 1
ATOM 2155 O O . TYR A 1 270 ? -9.278 -1.185 -8.984 1.00 97.00 270 TYR A O 1
ATOM 2163 N N . HIS A 1 271 ? -8.655 -2.644 -7.389 1.00 97.88 271 HIS A N 1
ATOM 2164 C CA . HIS A 1 271 ? -8.719 -3.858 -8.193 1.00 97.88 271 HIS A CA 1
ATOM 2165 C C . HIS A 1 271 ? -9.730 -4.838 -7.601 1.00 97.88 271 HIS A C 1
ATOM 2167 O O . HIS A 1 271 ? -9.907 -4.912 -6.386 1.00 97.88 271 HIS A O 1
ATOM 2173 N N . ALA A 1 272 ? -10.350 -5.631 -8.465 1.00 98.38 272 ALA A N 1
ATOM 2174 C CA . ALA A 1 272 ? -11.246 -6.714 -8.104 1.00 98.38 272 ALA A CA 1
ATOM 2175 C C . ALA A 1 272 ? -10.793 -7.993 -8.800 1.00 98.38 272 ALA A C 1
ATOM 2177 O O . ALA A 1 272 ? -10.617 -8.033 -10.023 1.00 98.38 272 ALA A O 1
ATOM 2178 N N . ARG A 1 273 ? -10.599 -9.038 -8.006 1.00 98.62 273 ARG A N 1
ATOM 2179 C CA . ARG A 1 273 ? -10.266 -10.369 -8.495 1.00 98.62 273 ARG A CA 1
ATOM 2180 C C . ARG A 1 273 ? -11.541 -11.158 -8.756 1.00 98.62 273 ARG A C 1
ATOM 2182 O O . ARG A 1 273 ? -12.437 -11.203 -7.917 1.00 98.62 273 ARG A O 1
ATOM 2189 N N . VAL A 1 274 ? -11.615 -11.773 -9.931 1.00 98.44 274 VAL A N 1
ATOM 2190 C CA . VAL A 1 274 ? -12.758 -12.567 -10.382 1.00 98.44 274 VAL A CA 1
ATOM 2191 C C . VAL A 1 274 ? -12.296 -13.955 -10.798 1.00 98.44 274 VAL A C 1
ATOM 2193 O O . VAL A 1 274 ? -11.258 -14.126 -11.437 1.00 98.44 274 VAL A O 1
ATOM 2196 N N . HIS A 1 275 ? -13.096 -14.953 -10.455 1.00 98.44 275 HIS A N 1
ATOM 2197 C CA . HIS A 1 275 ? -12.876 -16.351 -10.801 1.00 98.44 275 HIS A CA 1
ATOM 2198 C C . HIS A 1 275 ? -14.220 -17.015 -11.119 1.00 98.44 275 HIS A C 1
ATOM 2200 O O . HIS A 1 275 ? -15.292 -16.475 -10.841 1.00 98.44 275 HIS A O 1
ATOM 2206 N N . ARG A 1 276 ? -14.195 -18.225 -11.682 1.00 97.25 276 ARG A N 1
ATOM 2207 C CA . ARG A 1 276 ? -15.411 -18.984 -12.045 1.00 97.25 276 ARG A CA 1
ATOM 2208 C C . ARG A 1 276 ? -16.379 -19.235 -10.889 1.00 97.25 276 ARG A C 1
ATOM 2210 O O . ARG A 1 276 ? -17.553 -19.487 -11.135 1.00 97.25 276 ARG A O 1
ATOM 2217 N N . GLY A 1 277 ? -15.874 -19.226 -9.659 1.00 97.62 277 GLY A N 1
ATOM 2218 C CA . GLY A 1 277 ? -16.654 -19.433 -8.440 1.00 97.62 277 GLY A CA 1
ATOM 2219 C C . GLY A 1 277 ? -17.084 -18.141 -7.745 1.00 97.62 277 GLY A C 1
ATOM 2220 O O . GLY A 1 277 ? -17.666 -18.237 -6.669 1.00 97.62 277 GLY A O 1
ATOM 2221 N N . SER A 1 278 ? -16.787 -16.963 -8.308 1.00 98.62 278 SER A N 1
ATOM 2222 C CA . SER A 1 278 ? -17.122 -15.692 -7.666 1.00 98.62 278 SER A CA 1
ATOM 2223 C C . SER A 1 278 ? -18.636 -15.563 -7.443 1.00 98.62 278 SER A C 1
ATOM 2225 O O . SER A 1 278 ? -19.415 -15.894 -8.347 1.00 98.62 278 SER A O 1
ATOM 2227 N N . PRO A 1 279 ? -19.086 -15.055 -6.279 1.00 98.62 279 PRO A N 1
ATOM 2228 C CA . PRO A 1 279 ? -20.501 -14.920 -5.971 1.00 98.62 279 PRO A CA 1
ATOM 2229 C C . PRO A 1 279 ? -21.236 -14.068 -7.005 1.00 98.62 279 PRO A C 1
ATOM 2231 O O . PRO A 1 279 ? -20.774 -12.996 -7.400 1.00 98.62 279 PRO A O 1
ATOM 2234 N N . ALA A 1 280 ? -22.436 -14.502 -7.399 1.00 98.44 280 ALA A N 1
ATOM 2235 C CA . ALA A 1 280 ? -23.238 -13.785 -8.391 1.00 98.44 280 ALA A CA 1
ATOM 2236 C C . ALA A 1 280 ? -23.534 -12.334 -7.971 1.00 98.44 280 ALA A C 1
ATOM 2238 O O . ALA A 1 280 ? -23.531 -11.440 -8.814 1.00 98.44 280 ALA A O 1
ATOM 2239 N N . GLN A 1 281 ? -23.741 -12.090 -6.672 1.00 98.38 281 GLN A N 1
ATOM 2240 C CA . GLN A 1 281 ? -23.966 -10.747 -6.135 1.00 98.38 281 GLN A CA 1
ATOM 2241 C C . GLN A 1 281 ? -22.722 -9.856 -6.262 1.00 98.38 281 GLN A C 1
ATOM 2243 O O . GLN A 1 281 ? -22.848 -8.708 -6.673 1.00 98.38 281 GLN A O 1
ATOM 2248 N N . TYR A 1 282 ? -21.529 -10.382 -5.979 1.00 98.75 282 TYR A N 1
ATOM 2249 C CA . TYR A 1 282 ? -20.264 -9.662 -6.149 1.00 98.75 282 TYR A CA 1
ATOM 2250 C C . TYR A 1 282 ? -20.046 -9.236 -7.605 1.00 98.75 282 TYR A C 1
ATOM 2252 O O . TYR A 1 282 ? -19.798 -8.062 -7.885 1.00 98.75 282 TYR A O 1
ATOM 2260 N N . LEU A 1 283 ? -20.247 -10.165 -8.546 1.00 98.62 283 LEU A N 1
ATOM 2261 C CA . LEU A 1 283 ? -20.160 -9.878 -9.979 1.00 98.62 283 LEU A CA 1
ATOM 2262 C C . LEU A 1 283 ? -21.219 -8.860 -10.428 1.00 98.62 283 LEU A C 1
ATOM 2264 O O . LEU A 1 283 ? -20.907 -7.950 -11.194 1.00 98.62 283 LEU A O 1
ATOM 2268 N N . ALA A 1 284 ? -22.456 -8.979 -9.937 1.00 98.38 284 ALA A N 1
ATOM 2269 C CA . ALA A 1 284 ? -23.529 -8.042 -10.256 1.00 98.38 284 ALA A CA 1
ATOM 2270 C C . ALA A 1 284 ? -23.224 -6.620 -9.757 1.00 98.38 284 ALA A C 1
ATOM 2272 O O . ALA A 1 284 ? -23.424 -5.667 -10.511 1.00 98.38 284 ALA A O 1
ATOM 2273 N N . SER A 1 285 ? -22.688 -6.470 -8.540 1.00 98.19 285 SER A N 1
ATOM 2274 C CA . SER A 1 285 ? -22.276 -5.170 -7.993 1.00 98.19 285 SER A CA 1
ATOM 2275 C C . SER A 1 285 ? -21.187 -4.515 -8.843 1.00 98.19 285 SER A C 1
ATOM 2277 O O . SER A 1 285 ? -21.318 -3.345 -9.203 1.00 98.19 285 SER A O 1
ATOM 2279 N N . ILE A 1 286 ? -20.157 -5.277 -9.234 1.00 98.50 286 ILE A N 1
ATOM 2280 C CA . ILE A 1 286 ? -19.077 -4.803 -10.116 1.00 98.50 286 ILE A CA 1
ATOM 2281 C C . ILE A 1 286 ? -19.629 -4.353 -11.472 1.00 98.50 286 ILE A C 1
ATOM 2283 O O . ILE A 1 286 ? -19.336 -3.252 -11.936 1.00 98.50 286 ILE A O 1
ATOM 2287 N N . VAL A 1 287 ? -20.442 -5.189 -12.122 1.00 98.00 287 VAL A N 1
ATOM 2288 C CA . VAL A 1 287 ? -21.011 -4.858 -13.436 1.00 98.00 287 VAL A CA 1
ATOM 2289 C C . VAL A 1 287 ? -21.894 -3.615 -13.343 1.00 98.00 287 VAL A C 1
ATOM 2291 O O . VAL A 1 287 ? -21.801 -2.742 -14.203 1.00 98.00 287 VAL A O 1
ATOM 2294 N N . SER A 1 288 ? -22.710 -3.506 -12.291 1.00 97.44 288 SER A N 1
ATOM 2295 C CA . SER A 1 288 ? -23.599 -2.365 -12.079 1.00 97.44 288 SER A CA 1
ATOM 2296 C C . SER A 1 288 ? -22.825 -1.053 -11.930 1.00 97.44 288 SER A C 1
ATOM 2298 O O . SER A 1 288 ? -23.143 -0.087 -12.623 1.00 97.44 288 SER A O 1
ATOM 2300 N N . MET A 1 289 ? -21.788 -1.006 -11.085 1.00 96.50 289 MET A N 1
ATOM 2301 C CA . MET A 1 289 ? -21.007 0.226 -10.892 1.00 96.50 289 MET A CA 1
ATOM 2302 C C . MET A 1 289 ? -20.215 0.627 -12.142 1.00 96.50 289 MET A C 1
ATOM 2304 O O . MET A 1 289 ? -20.152 1.808 -12.487 1.00 96.50 289 MET A O 1
ATOM 2308 N N . LEU A 1 290 ? -19.647 -0.344 -12.867 1.00 96.75 290 LEU A N 1
ATOM 2309 C CA . LEU A 1 290 ? -18.899 -0.069 -14.094 1.00 96.75 290 LEU A CA 1
ATOM 2310 C C . LEU A 1 290 ? -19.845 0.440 -15.188 1.00 96.75 290 LEU A C 1
ATOM 2312 O O . LEU A 1 290 ? -19.534 1.417 -15.868 1.00 96.75 290 LEU A O 1
ATOM 2316 N N . ALA A 1 291 ? -21.038 -0.151 -15.310 1.00 96.94 291 ALA A N 1
ATOM 2317 C CA . ALA A 1 291 ? -22.084 0.339 -16.208 1.00 96.94 291 ALA A CA 1
ATOM 2318 C C . ALA A 1 291 ? -22.582 1.746 -15.821 1.00 96.94 291 ALA A C 1
ATOM 2320 O O . ALA A 1 291 ? -22.929 2.534 -16.700 1.00 96.94 291 ALA A O 1
ATOM 2321 N N . ALA A 1 292 ? -22.562 2.089 -14.529 1.00 95.56 292 ALA A N 1
ATOM 2322 C CA . ALA A 1 292 ? -22.866 3.425 -14.009 1.00 95.56 292 ALA A CA 1
ATOM 2323 C C . ALA A 1 292 ? -21.699 4.433 -14.145 1.00 95.56 292 ALA A C 1
ATOM 2325 O O . ALA A 1 292 ? -21.777 5.562 -13.643 1.00 95.56 292 ALA A O 1
ATOM 2326 N N . GLY A 1 293 ? -20.613 4.052 -14.824 1.00 93.19 293 GLY A N 1
ATOM 2327 C CA . GLY A 1 293 ? -19.485 4.927 -15.133 1.00 93.19 293 GLY A CA 1
ATOM 2328 C C . GLY A 1 293 ? -18.456 5.067 -14.012 1.00 93.19 293 GLY A C 1
ATOM 2329 O O . GLY A 1 293 ? -17.729 6.062 -13.992 1.00 93.19 293 GLY A O 1
ATOM 2330 N N . SER A 1 294 ? -18.394 4.117 -13.074 1.00 93.62 294 SER A N 1
ATOM 2331 C CA . SER A 1 294 ? -17.256 4.021 -12.159 1.00 93.62 294 SER A CA 1
ATOM 2332 C C . SER A 1 294 ? -15.955 3.782 -12.942 1.00 93.62 294 SER A C 1
ATOM 2334 O O . SER A 1 294 ? -15.936 3.071 -13.947 1.00 93.62 294 SER A O 1
ATOM 2336 N N . ASN A 1 295 ? -14.854 4.383 -12.484 1.00 88.50 295 ASN A N 1
ATOM 2337 C CA . ASN A 1 295 ? -13.513 4.202 -13.057 1.00 88.50 295 ASN A CA 1
ATOM 2338 C C . ASN A 1 295 ? -12.767 2.986 -12.474 1.00 88.50 295 ASN A C 1
ATOM 2340 O O . ASN A 1 295 ? -11.647 2.698 -12.889 1.00 88.50 295 ASN A O 1
ATOM 2344 N N . SER A 1 296 ? -13.380 2.323 -11.494 1.00 94.06 296 SER A N 1
ATOM 2345 C CA . SER A 1 296 ? -12.839 1.225 -10.700 1.00 94.06 296 SER A CA 1
ATOM 2346 C C . SER A 1 296 ? -13.951 0.204 -10.411 1.00 94.06 296 SER A C 1
ATOM 2348 O O . SER A 1 296 ? -15.124 0.583 -10.402 1.00 94.06 296 SER A O 1
ATOM 2350 N N . PRO A 1 297 ? -13.622 -1.064 -10.123 1.00 96.56 297 PRO A N 1
ATOM 2351 C CA . PRO A 1 297 ? -12.277 -1.631 -10.065 1.00 96.56 297 PRO A CA 1
ATOM 2352 C C . PRO A 1 297 ? -11.726 -2.067 -11.431 1.00 96.56 297 PRO A C 1
ATOM 2354 O O . PRO A 1 297 ? -12.477 -2.400 -12.347 1.00 96.56 297 PRO A O 1
ATOM 2357 N N . ALA A 1 298 ? -10.398 -2.154 -11.542 1.00 96.38 298 ALA A N 1
ATOM 2358 C CA . ALA A 1 298 ? -9.760 -2.954 -12.589 1.00 96.38 298 ALA A CA 1
ATOM 2359 C C . ALA A 1 298 ? -9.964 -4.454 -12.302 1.00 96.38 298 ALA A C 1
ATOM 2361 O O . ALA A 1 298 ? -9.838 -4.887 -11.156 1.00 96.38 298 ALA A O 1
ATOM 2362 N N . LEU A 1 299 ? -10.296 -5.245 -13.328 1.00 97.50 299 LEU A N 1
ATOM 2363 C CA . LEU A 1 299 ? -10.680 -6.654 -13.173 1.00 97.50 299 LEU A CA 1
ATOM 2364 C C . LEU A 1 299 ? -9.524 -7.608 -13.476 1.00 97.50 299 LEU A C 1
ATOM 2366 O O . LEU A 1 299 ? -8.900 -7.519 -14.533 1.00 97.50 299 LEU A O 1
ATOM 2370 N N . TYR A 1 300 ? -9.295 -8.560 -12.573 1.00 98.06 300 TYR A N 1
ATOM 2371 C CA . TYR A 1 300 ? -8.221 -9.548 -12.663 1.00 98.06 300 TYR A CA 1
ATOM 2372 C C . TYR A 1 300 ? -8.822 -10.946 -12.709 1.00 98.06 300 TYR A C 1
ATOM 2374 O O . TYR A 1 300 ? -9.510 -11.349 -11.778 1.00 98.06 300 TYR A O 1
ATOM 2382 N N . GLY A 1 301 ? -8.569 -11.675 -13.797 1.00 97.94 301 GLY A N 1
ATOM 2383 C CA . GLY A 1 301 ? -9.014 -13.060 -13.951 1.00 97.94 301 GLY A CA 1
ATOM 2384 C C . GLY A 1 301 ? -8.054 -14.032 -13.273 1.00 97.94 301 GLY A C 1
ATOM 2385 O O . GLY A 1 301 ? -6.952 -14.263 -13.785 1.00 97.94 301 GLY A O 1
ATOM 2386 N N . ASP A 1 302 ? -8.487 -14.622 -12.162 1.00 98.00 302 ASP A N 1
ATOM 2387 C CA . ASP A 1 302 ? -7.649 -15.471 -11.314 1.00 98.00 302 ASP A CA 1
ATOM 2388 C C . ASP A 1 302 ? -7.084 -16.675 -12.076 1.00 98.00 302 ASP A C 1
ATOM 2390 O O . ASP A 1 302 ? -5.900 -16.970 -11.944 1.00 98.00 302 ASP A O 1
ATOM 2394 N N . GLU A 1 303 ? -7.864 -17.367 -12.918 1.00 97.56 303 GLU A N 1
ATOM 2395 C CA . GLU A 1 303 ? -7.392 -18.606 -13.554 1.00 97.56 303 GLU A CA 1
ATOM 2396 C C . GLU A 1 303 ? -6.133 -18.392 -14.402 1.00 97.56 303 GLU A C 1
ATOM 2398 O O . GLU A 1 303 ? -5.213 -19.211 -14.372 1.00 97.56 303 GLU A O 1
ATOM 2403 N N . ALA A 1 304 ? -6.079 -17.292 -15.158 1.00 97.88 304 ALA A N 1
ATOM 2404 C CA . ALA A 1 304 ? -4.937 -16.979 -16.010 1.00 97.88 304 ALA A CA 1
ATOM 2405 C C . ALA A 1 304 ? -3.734 -16.504 -15.187 1.00 97.88 304 ALA A C 1
ATOM 2407 O O . ALA A 1 304 ? -2.603 -16.924 -15.444 1.00 97.88 304 ALA A O 1
ATOM 2408 N N . ILE A 1 305 ? -3.979 -15.648 -14.193 1.00 98.12 305 ILE A N 1
ATOM 2409 C CA . ILE A 1 305 ? -2.924 -15.048 -13.374 1.00 98.12 305 ILE A CA 1
ATOM 2410 C C . ILE A 1 305 ? -2.292 -16.087 -12.454 1.00 98.12 305 ILE A C 1
ATOM 2412 O O . ILE A 1 305 ? -1.072 -16.238 -12.469 1.00 98.12 305 ILE A O 1
ATOM 2416 N N . VAL A 1 306 ? -3.098 -16.862 -11.728 1.00 98.31 306 VAL A N 1
ATOM 2417 C CA . VAL A 1 306 ? -2.612 -17.922 -10.836 1.00 98.31 306 VAL A CA 1
ATOM 2418 C C . VAL A 1 306 ? -1.812 -18.952 -11.634 1.00 98.31 306 VAL A C 1
ATOM 2420 O O . VAL A 1 306 ? -0.705 -19.313 -11.237 1.00 98.31 306 VAL A O 1
ATOM 2423 N N . ALA A 1 307 ? -2.305 -19.376 -12.805 1.00 98.25 307 ALA A N 1
ATOM 2424 C CA . ALA A 1 307 ? -1.566 -20.297 -13.670 1.00 98.25 307 ALA A CA 1
ATOM 2425 C C . ALA A 1 307 ? -0.220 -19.711 -14.131 1.00 98.25 307 ALA A C 1
ATOM 2427 O O . ALA A 1 307 ? 0.788 -20.422 -14.160 1.00 98.25 307 ALA A O 1
ATOM 2428 N N . ALA A 1 308 ? -0.181 -18.419 -14.470 1.00 97.94 308 ALA A N 1
ATOM 2429 C CA . ALA A 1 308 ? 1.052 -17.735 -14.835 1.00 97.94 308 ALA A CA 1
ATOM 2430 C C . ALA A 1 308 ? 2.026 -17.632 -13.652 1.00 97.94 308 ALA A C 1
ATOM 2432 O O . ALA A 1 308 ? 3.207 -17.919 -13.832 1.00 97.94 308 ALA A O 1
ATOM 2433 N N . MET A 1 309 ? 1.560 -17.280 -12.455 1.00 97.69 309 MET A N 1
ATOM 2434 C CA . MET A 1 309 ? 2.404 -17.185 -11.261 1.00 97.69 309 MET A CA 1
ATOM 2435 C C . MET A 1 309 ? 2.995 -18.545 -10.882 1.00 97.69 309 MET A C 1
ATOM 2437 O O . MET A 1 309 ? 4.212 -18.661 -10.741 1.00 97.69 309 MET A O 1
ATOM 2441 N N . VAL A 1 310 ? 2.176 -19.601 -10.826 1.00 98.19 310 VAL A N 1
ATOM 2442 C CA . VAL A 1 310 ? 2.653 -20.970 -10.554 1.00 98.19 310 VAL A CA 1
ATOM 2443 C C . VAL A 1 310 ? 3.690 -21.403 -11.591 1.00 98.19 310 VAL A C 1
ATOM 2445 O O . VAL A 1 310 ? 4.741 -21.939 -11.241 1.00 98.19 310 VAL A O 1
ATOM 2448 N N . LYS A 1 311 ? 3.457 -21.105 -12.877 1.00 98.00 311 LYS A N 1
ATOM 2449 C CA . LYS A 1 311 ? 4.428 -21.382 -13.947 1.00 98.00 311 LYS A CA 1
ATOM 2450 C C . LYS A 1 311 ? 5.777 -20.681 -13.724 1.00 98.00 311 LYS A C 1
ATOM 2452 O O . LYS A 1 311 ? 6.798 -21.212 -14.153 1.00 98.00 311 LYS A O 1
ATOM 2457 N N . HIS A 1 312 ? 5.791 -19.521 -13.069 1.00 95.31 312 HIS A N 1
ATOM 2458 C CA . HIS A 1 312 ? 7.006 -18.764 -12.746 1.00 95.31 312 HIS A CA 1
ATOM 2459 C C . HIS A 1 312 ? 7.572 -19.080 -11.351 1.00 95.31 312 HIS A C 1
ATOM 2461 O O . HIS A 1 312 ? 8.429 -18.351 -10.861 1.00 95.31 312 HIS A O 1
ATOM 2467 N N . GLY A 1 313 ? 7.154 -20.193 -10.740 1.00 95.31 313 GLY A N 1
ATOM 2468 C CA . GLY A 1 313 ? 7.790 -20.743 -9.542 1.00 95.31 313 GLY A CA 1
ATOM 2469 C C . GLY A 1 313 ? 7.201 -20.270 -8.216 1.00 95.31 313 GLY A C 1
ATOM 2470 O O . GLY A 1 313 ? 7.786 -20.556 -7.175 1.00 95.31 313 GLY A O 1
ATOM 2471 N N . TYR A 1 314 ? 6.059 -19.580 -8.236 1.00 96.62 314 TYR A N 1
ATOM 2472 C CA . TYR A 1 314 ? 5.314 -19.292 -7.013 1.00 96.62 314 TYR A CA 1
ATOM 2473 C C . TYR A 1 314 ? 4.696 -20.569 -6.438 1.00 96.62 314 TYR A C 1
ATOM 2475 O O . TYR A 1 314 ? 4.210 -21.422 -7.188 1.00 96.62 314 TYR A O 1
ATOM 2483 N N . ASP A 1 315 ? 4.670 -20.669 -5.108 1.00 97.38 315 ASP A N 1
ATOM 2484 C CA . ASP A 1 315 ? 3.860 -21.679 -4.430 1.00 97.38 315 ASP A CA 1
ATOM 2485 C C . ASP A 1 315 ? 2.378 -21.516 -4.837 1.00 97.38 315 ASP A C 1
ATOM 2487 O O . ASP A 1 315 ? 1.903 -20.381 -4.934 1.00 97.38 315 ASP A O 1
ATOM 2491 N N . PRO A 1 316 ? 1.626 -22.601 -5.107 1.00 97.62 316 PRO A N 1
ATOM 2492 C CA . PRO A 1 316 ? 0.229 -22.497 -5.519 1.00 97.62 316 PRO A CA 1
ATOM 2493 C C . PRO A 1 316 ? -0.674 -21.736 -4.546 1.00 97.62 316 PRO A C 1
ATOM 2495 O O . PRO A 1 316 ? -1.578 -21.039 -5.006 1.00 97.62 316 PRO A O 1
ATOM 2498 N N . GLY A 1 317 ? -0.449 -21.851 -3.236 1.00 97.50 317 GLY A N 1
ATOM 2499 C CA . GLY A 1 317 ? -1.210 -21.109 -2.234 1.00 97.50 317 GLY A CA 1
ATOM 2500 C C . GLY A 1 317 ? -0.900 -19.617 -2.294 1.00 97.50 317 GLY A C 1
ATOM 2501 O O . GLY A 1 317 ? -1.809 -18.799 -2.416 1.00 97.50 317 GLY A O 1
ATOM 2502 N N . ASP A 1 318 ? 0.385 -19.270 -2.340 1.00 96.69 318 ASP A N 1
ATOM 2503 C CA . ASP A 1 318 ? 0.845 -17.882 -2.469 1.00 96.69 318 ASP A CA 1
ATOM 2504 C C . ASP A 1 318 ? 0.427 -17.240 -3.804 1.00 96.69 318 ASP A C 1
ATOM 2506 O O . ASP A 1 318 ? 0.172 -16.037 -3.869 1.00 96.69 318 ASP A O 1
ATOM 2510 N N . ALA A 1 319 ? 0.358 -18.036 -4.876 1.00 97.56 319 ALA A N 1
ATOM 2511 C CA . ALA A 1 319 ? -0.122 -17.609 -6.184 1.00 97.56 319 ALA A CA 1
ATOM 2512 C C . ALA A 1 319 ? -1.628 -17.342 -6.177 1.00 97.56 319 ALA A C 1
ATOM 2514 O O . ALA A 1 319 ? -2.072 -16.442 -6.877 1.00 97.56 319 ALA A O 1
ATOM 2515 N N . ARG A 1 320 ? -2.419 -18.098 -5.406 1.00 97.75 320 ARG A N 1
ATOM 2516 C CA . ARG A 1 320 ? -3.857 -17.841 -5.219 1.00 97.75 320 ARG A CA 1
ATOM 2517 C C . ARG A 1 320 ? -4.120 -16.672 -4.282 1.00 97.75 320 ARG A C 1
ATOM 2519 O O . ARG A 1 320 ? -5.113 -15.980 -4.466 1.00 97.75 320 ARG A O 1
ATOM 2526 N N . ASP A 1 321 ? -3.236 -16.397 -3.332 1.00 96.31 321 ASP A N 1
ATOM 2527 C CA . ASP A 1 321 ? -3.340 -15.248 -2.424 1.00 96.31 321 ASP A CA 1
ATOM 2528 C C . ASP A 1 321 ? -2.681 -13.966 -2.983 1.00 96.31 321 ASP A C 1
ATOM 2530 O O . ASP A 1 321 ? -2.247 -13.075 -2.254 1.00 96.31 321 ASP A O 1
ATOM 2534 N N . TYR A 1 322 ? -2.578 -13.850 -4.309 1.00 97.69 322 TYR A N 1
ATOM 2535 C CA . TYR A 1 322 ? -1.920 -12.707 -4.934 1.00 97.69 322 TYR A CA 1
ATOM 2536 C C . TYR A 1 322 ? -2.715 -11.399 -4.805 1.00 97.69 322 TYR A C 1
ATOM 2538 O O . TYR A 1 322 ? -3.945 -11.368 -4.687 1.00 97.69 322 TYR A O 1
ATOM 2546 N N . THR A 1 323 ? -1.989 -10.294 -4.932 1.00 97.12 323 THR A N 1
ATOM 2547 C CA . THR A 1 323 ? -2.531 -8.948 -5.134 1.00 97.12 323 THR A CA 1
ATOM 2548 C C . THR A 1 323 ? -1.877 -8.303 -6.352 1.00 97.12 323 THR A C 1
ATOM 2550 O O . THR A 1 323 ? -0.845 -8.777 -6.830 1.00 97.12 323 THR A O 1
ATOM 2553 N N . GLY A 1 324 ? -2.481 -7.242 -6.881 1.00 95.25 324 GLY A N 1
ATOM 2554 C CA . GLY A 1 324 ? -1.811 -6.384 -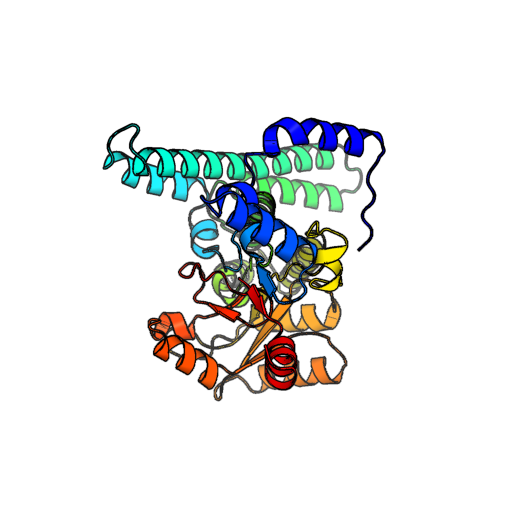7.851 1.00 95.25 324 GLY A CA 1
ATOM 2555 C C . GLY A 1 324 ? -0.830 -5.432 -7.165 1.00 95.25 324 GLY A C 1
ATOM 2556 O O . GLY A 1 324 ? -1.037 -5.026 -6.022 1.00 95.25 324 GLY A O 1
ATOM 2557 N N . VAL A 1 325 ? 0.211 -5.022 -7.880 1.00 93.94 325 VAL A N 1
ATOM 2558 C CA . VAL A 1 325 ? 1.015 -3.841 -7.551 1.00 93.94 325 VAL A CA 1
ATOM 2559 C C . VAL A 1 325 ? 1.032 -2.882 -8.725 1.00 93.94 325 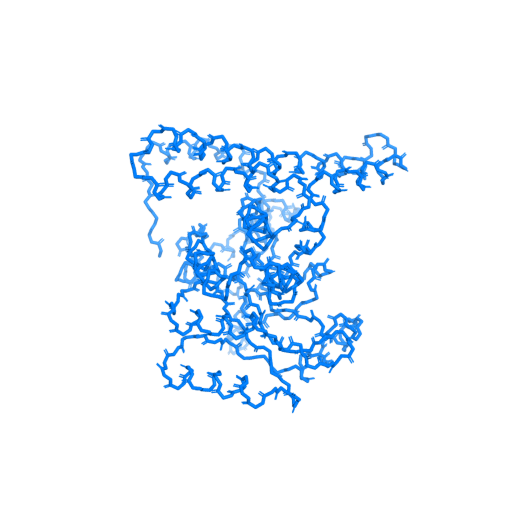VAL A C 1
ATOM 2561 O O . VAL A 1 325 ? 0.945 -3.308 -9.871 1.00 93.94 325 VAL A O 1
ATOM 2564 N N . GLY A 1 326 ? 1.108 -1.584 -8.434 1.00 90.31 326 GLY A N 1
ATOM 2565 C CA . GLY A 1 326 ? 1.218 -0.540 -9.446 1.00 90.31 326 GLY A CA 1
ATOM 2566 C C . GLY A 1 326 ? 0.022 -0.490 -10.385 1.00 90.31 326 GLY A C 1
ATOM 2567 O O . GLY A 1 326 ? -1.042 0.029 -10.026 1.00 90.31 326 GLY A O 1
ATOM 2568 N N . CYS A 1 327 ? 0.222 -0.986 -11.605 1.00 90.25 327 CYS A N 1
ATOM 2569 C CA . CYS A 1 327 ? -0.781 -0.962 -12.657 1.00 90.25 327 CYS A CA 1
ATOM 2570 C C . CYS A 1 327 ? -1.523 -2.295 -12.736 1.00 90.25 327 CYS A C 1
ATOM 2572 O O . CYS A 1 327 ? -2.729 -2.330 -12.506 1.00 90.25 327 CYS A O 1
ATOM 2574 N N . VAL A 1 328 ? -0.814 -3.373 -13.085 1.00 93.94 328 VAL A N 1
ATOM 2575 C CA . VAL A 1 328 ? -1.366 -4.685 -13.462 1.00 93.94 328 VAL A CA 1
ATOM 2576 C C . VAL A 1 328 ? -0.566 -5.888 -12.983 1.00 93.94 328 VAL A C 1
ATOM 2578 O O . VAL A 1 328 ? -0.916 -7.022 -13.305 1.00 93.94 328 VAL A O 1
ATOM 2581 N N . GLU A 1 329 ? 0.499 -5.676 -12.228 1.00 95.56 329 GLU A N 1
ATOM 2582 C CA . GLU A 1 329 ? 1.484 -6.718 -11.998 1.00 95.56 329 GLU A CA 1
ATOM 2583 C C . GLU A 1 329 ? 1.111 -7.575 -10.781 1.00 95.56 329 GLU A C 1
ATOM 2585 O O . GLU A 1 329 ? 0.988 -7.043 -9.679 1.00 95.56 329 GLU A O 1
ATOM 2590 N N . PRO A 1 330 ? 0.901 -8.894 -10.940 1.00 95.81 330 PRO A N 1
ATOM 2591 C CA . PRO A 1 330 ? 0.516 -9.747 -9.829 1.00 95.81 330 PRO A CA 1
ATOM 2592 C C . PRO A 1 330 ? 1.737 -10.131 -8.991 1.00 95.81 330 PRO A C 1
ATOM 2594 O O . PRO A 1 330 ? 2.773 -10.544 -9.519 1.00 95.81 330 PRO A O 1
ATOM 2597 N N . VAL A 1 331 ? 1.605 -10.031 -7.672 1.00 95.31 331 VAL A N 1
ATOM 2598 C CA . VAL A 1 331 ? 2.643 -10.415 -6.713 1.00 95.31 331 VAL A CA 1
ATOM 2599 C C . VAL A 1 331 ? 2.040 -11.140 -5.520 1.00 95.31 331 VAL A C 1
ATOM 2601 O O . VAL A 1 331 ? 0.886 -10.922 -5.152 1.00 95.31 331 VAL A O 1
ATOM 2604 N N . SER A 1 332 ? 2.850 -11.973 -4.869 1.00 94.94 332 SER A N 1
ATOM 2605 C CA . SER A 1 332 ? 2.483 -12.536 -3.573 1.00 94.94 332 SER A CA 1
ATOM 2606 C C . SER A 1 332 ? 2.819 -11.530 -2.467 1.00 94.94 332 SER A C 1
ATOM 2608 O O . SER A 1 332 ? 3.991 -11.175 -2.268 1.00 94.94 332 SER A O 1
ATOM 2610 N N . GLN A 1 333 ? 1.784 -11.033 -1.783 1.00 94.06 333 GLN A N 1
ATOM 2611 C CA . GLN A 1 333 ? 1.898 -9.993 -0.761 1.00 94.06 333 GLN A CA 1
ATOM 2612 C C . GLN A 1 333 ? 2.818 -10.434 0.389 1.00 94.06 333 GLN A C 1
ATOM 2614 O O . GLN A 1 333 ? 2.796 -11.587 0.819 1.00 94.06 333 GLN A O 1
ATOM 2619 N N . GLY A 1 334 ? 3.681 -9.527 0.854 1.00 93.81 334 GLY A N 1
ATOM 2620 C CA . GLY A 1 334 ? 4.643 -9.767 1.936 1.00 93.81 334 GLY A CA 1
ATOM 2621 C C . GLY A 1 334 ? 5.816 -10.693 1.589 1.00 93.81 334 GLY A C 1
ATOM 2622 O O . GLY A 1 334 ? 6.744 -10.821 2.383 1.00 93.81 334 GLY A O 1
ATOM 2623 N N . ARG A 1 335 ? 5.798 -11.328 0.410 1.00 92.94 335 ARG A N 1
ATOM 2624 C CA . ARG A 1 335 ? 6.757 -12.377 0.017 1.00 92.94 335 ARG A CA 1
ATOM 2625 C C . ARG A 1 335 ? 7.548 -12.033 -1.241 1.00 92.94 335 ARG A C 1
ATOM 2627 O O . ARG A 1 335 ? 8.616 -12.592 -1.471 1.00 92.94 335 ARG A O 1
ATOM 2634 N N . SER A 1 336 ? 7.027 -11.122 -2.059 1.00 91.25 336 SER A N 1
ATOM 2635 C CA . SER A 1 336 ? 7.625 -10.727 -3.334 1.00 91.25 336 SER A CA 1
ATOM 2636 C C . SER A 1 336 ? 8.232 -9.330 -3.271 1.00 91.25 336 SER A C 1
ATOM 2638 O O . SER A 1 336 ? 7.571 -8.378 -2.861 1.00 91.25 336 SER A O 1
ATOM 2640 N N . PHE A 1 337 ? 9.462 -9.202 -3.764 1.00 87.94 337 PHE A N 1
ATOM 2641 C CA . PHE A 1 337 ? 10.096 -7.921 -4.071 1.00 87.94 337 PHE A CA 1
ATOM 2642 C C . PHE A 1 337 ? 10.460 -7.915 -5.558 1.00 87.94 337 PHE A C 1
ATOM 2644 O O . PHE A 1 337 ? 11.589 -8.215 -5.943 1.00 87.94 337 PHE A O 1
ATOM 2651 N N . SER A 1 338 ? 9.440 -7.711 -6.394 1.00 82.06 338 SER A N 1
ATOM 2652 C CA . SER A 1 338 ? 9.487 -8.087 -7.812 1.00 82.06 338 SER A CA 1
ATOM 2653 C C . SER A 1 338 ? 10.029 -7.005 -8.743 1.00 82.06 338 SER A C 1
ATOM 2655 O O . SER A 1 338 ? 10.271 -7.318 -9.904 1.00 82.06 338 SER A O 1
ATOM 2657 N N . SER A 1 339 ? 10.198 -5.764 -8.265 1.00 84.56 339 SER A N 1
ATOM 2658 C CA . SER A 1 339 ? 10.616 -4.610 -9.081 1.00 84.56 339 SER A CA 1
ATOM 2659 C C . SER A 1 339 ? 9.854 -4.545 -10.412 1.00 84.56 339 SER A C 1
ATOM 2661 O O . SER A 1 339 ? 10.411 -4.564 -11.511 1.00 84.56 339 SER A O 1
ATOM 2663 N N . THR A 1 340 ? 8.528 -4.613 -10.308 1.00 85.19 340 THR A N 1
ATOM 2664 C CA . THR A 1 340 ? 7.666 -4.522 -11.489 1.00 85.19 340 THR A CA 1
ATOM 2665 C C . THR A 1 340 ? 7.693 -3.084 -12.021 1.00 85.19 340 THR A C 1
ATOM 2667 O O . THR A 1 340 ? 8.073 -2.173 -11.297 1.00 85.19 340 THR A O 1
ATOM 2670 N N . ASP A 1 341 ? 7.455 -2.894 -13.319 1.00 87.62 341 ASP A N 1
ATOM 2671 C CA . ASP A 1 341 ? 7.741 -1.630 -14.024 1.00 87.62 341 ASP A CA 1
ATOM 2672 C C . ASP A 1 341 ? 9.209 -1.138 -13.936 1.00 87.62 341 ASP A C 1
ATOM 2674 O O . ASP A 1 341 ? 9.498 0.054 -14.032 1.00 87.62 341 ASP A O 1
ATOM 2678 N N . ALA A 1 342 ? 10.183 -2.054 -13.813 1.00 89.00 342 ALA A N 1
ATOM 2679 C CA . ALA A 1 342 ? 11.608 -1.697 -13.780 1.00 89.00 342 ALA A CA 1
ATOM 2680 C C . ALA A 1 342 ? 12.072 -0.900 -15.015 1.00 89.00 342 ALA A C 1
ATOM 2682 O O . ALA A 1 342 ? 12.976 -0.057 -14.927 1.00 89.00 342 ALA A O 1
ATOM 2683 N N . ALA A 1 343 ? 11.471 -1.172 -16.178 1.00 89.25 343 ALA A N 1
ATOM 2684 C CA . ALA A 1 343 ? 11.805 -0.507 -17.424 1.00 89.25 343 ALA A CA 1
ATOM 2685 C C . ALA A 1 343 ? 10.612 -0.382 -18.374 1.00 89.25 343 ALA A C 1
ATOM 2687 O O . ALA A 1 343 ? 9.917 -1.357 -18.659 1.00 89.25 343 ALA A O 1
ATOM 2688 N N . ILE A 1 344 ? 10.485 0.794 -18.986 1.00 89.56 344 ILE A N 1
ATOM 2689 C CA . ILE A 1 344 ? 9.584 1.038 -20.113 1.00 89.56 344 ILE A CA 1
ATOM 2690 C C . ILE A 1 344 ? 10.420 1.008 -21.388 1.00 89.56 344 ILE A C 1
ATOM 2692 O O . ILE A 1 344 ? 11.402 1.743 -21.500 1.00 89.56 344 ILE A O 1
ATOM 2696 N N . PHE A 1 345 ? 10.041 0.177 -22.360 1.00 91.06 345 PHE A N 1
ATOM 2697 C CA . PHE A 1 345 ? 10.794 -0.012 -23.601 1.00 91.06 345 PHE A CA 1
ATOM 2698 C C . PHE A 1 345 ? 9.942 0.261 -24.844 1.00 91.06 345 PHE A C 1
ATOM 2700 O O . PHE A 1 345 ? 8.847 -0.278 -25.006 1.00 91.06 345 PHE A O 1
ATOM 2707 N N . ASN A 1 346 ? 10.469 1.069 -25.764 1.00 90.38 346 ASN A N 1
ATOM 2708 C CA . ASN A 1 346 ? 9.800 1.411 -27.015 1.00 90.38 346 ASN A CA 1
ATOM 2709 C C . ASN A 1 346 ? 10.065 0.343 -28.091 1.00 90.38 346 ASN A C 1
ATOM 2711 O O . ASN A 1 346 ? 10.983 0.471 -28.904 1.00 90.38 346 ASN A O 1
ATOM 2715 N N . VAL A 1 347 ? 9.239 -0.709 -28.108 1.00 93.44 347 VAL A N 1
ATOM 2716 C CA . VAL A 1 347 ? 9.329 -1.798 -29.100 1.00 93.44 347 VAL A CA 1
ATOM 2717 C C . VAL A 1 347 ? 9.197 -1.298 -30.552 1.00 93.44 347 VAL A C 1
ATOM 2719 O O . VAL A 1 347 ? 10.016 -1.710 -31.376 1.00 93.44 347 VAL A O 1
ATOM 2722 N N . PRO A 1 348 ? 8.268 -0.381 -30.903 1.00 92.94 348 PRO A N 1
ATOM 2723 C CA . PRO A 1 348 ? 8.220 0.207 -32.247 1.00 92.94 348 PRO A CA 1
ATOM 2724 C C . PRO A 1 348 ? 9.530 0.861 -32.706 1.00 92.94 348 PRO A C 1
ATOM 2726 O O . PRO A 1 348 ? 9.874 0.779 -33.883 1.00 92.94 348 PRO A O 1
ATOM 2729 N N . GLY A 1 349 ? 10.300 1.454 -31.788 1.00 90.62 349 GLY A N 1
ATOM 2730 C CA . GLY A 1 349 ? 11.606 2.032 -32.109 1.00 90.62 349 GLY A CA 1
ATOM 2731 C C . GLY A 1 349 ? 12.609 1.007 -32.654 1.00 90.62 349 GLY A C 1
ATOM 2732 O O . GLY A 1 349 ? 13.426 1.345 -33.506 1.00 90.62 349 GLY A O 1
ATOM 2733 N N . VAL A 1 350 ? 12.521 -0.257 -32.225 1.00 91.62 350 VAL A N 1
ATOM 2734 C CA . VAL A 1 350 ? 13.364 -1.347 -32.753 1.00 91.62 350 VAL A CA 1
ATOM 2735 C C . VAL A 1 350 ? 13.015 -1.652 -34.205 1.00 91.62 350 VAL A C 1
ATOM 2737 O O . VAL A 1 350 ? 13.909 -1.866 -35.022 1.00 91.62 350 VAL A O 1
ATOM 2740 N N . LEU A 1 351 ? 11.723 -1.641 -34.538 1.00 94.06 351 LEU A N 1
ATOM 2741 C CA . LEU A 1 351 ? 11.266 -1.839 -35.909 1.00 94.06 351 LEU A CA 1
ATOM 2742 C C . LEU A 1 351 ? 11.745 -0.702 -36.819 1.00 94.06 351 LEU A C 1
ATOM 2744 O O . LEU A 1 351 ? 12.226 -0.969 -37.915 1.00 94.06 351 LEU A O 1
ATOM 2748 N N . GLU A 1 352 ? 11.663 0.549 -36.358 1.00 94.75 352 GLU A N 1
ATOM 2749 C CA . GLU A 1 352 ? 12.168 1.707 -37.106 1.00 94.75 352 GLU A CA 1
ATOM 2750 C C . GLU A 1 352 ? 13.661 1.556 -37.427 1.00 94.75 352 GLU A C 1
ATOM 2752 O O . GLU A 1 352 ? 14.051 1.701 -38.583 1.00 94.75 352 GLU A O 1
ATOM 2757 N N . ILE A 1 353 ? 14.486 1.191 -36.442 1.00 92.44 353 ILE A N 1
ATOM 2758 C CA . ILE A 1 353 ? 15.924 0.949 -36.642 1.00 92.44 353 ILE A CA 1
ATOM 2759 C C . ILE A 1 353 ? 16.151 -0.175 -37.665 1.00 92.44 353 ILE A C 1
ATOM 2761 O O . ILE A 1 353 ? 16.919 -0.019 -38.615 1.00 92.44 353 ILE A O 1
ATOM 2765 N N . ALA A 1 354 ? 15.446 -1.300 -37.516 1.00 95.25 354 ALA A N 1
ATOM 2766 C CA . ALA A 1 354 ? 15.593 -2.448 -38.408 1.00 95.25 354 ALA A CA 1
ATOM 2767 C C . ALA A 1 354 ? 15.241 -2.112 -39.869 1.00 95.25 354 ALA A C 1
ATOM 2769 O O . ALA A 1 354 ? 15.923 -2.566 -40.787 1.00 95.25 354 ALA A O 1
ATOM 2770 N N . LEU A 1 355 ? 14.209 -1.292 -40.089 1.00 96.50 355 LEU A N 1
ATOM 2771 C CA . LEU A 1 355 ? 13.784 -0.867 -41.425 1.00 96.50 355 LEU A CA 1
ATOM 2772 C C . LEU A 1 355 ? 14.723 0.167 -42.069 1.00 96.50 355 LEU A C 1
ATOM 2774 O O . LEU A 1 355 ? 14.672 0.336 -43.285 1.00 96.50 355 LEU A O 1
ATOM 2778 N N . ASN A 1 356 ? 15.579 0.837 -41.291 1.00 96.19 356 ASN A N 1
ATOM 2779 C CA . ASN A 1 356 ? 16.451 1.920 -41.764 1.00 96.19 356 ASN A CA 1
ATOM 2780 C C . ASN A 1 356 ? 17.952 1.564 -41.765 1.00 96.19 356 ASN A C 1
ATOM 2782 O O . ASN A 1 356 ? 18.791 2.447 -41.928 1.00 96.19 356 ASN A O 1
ATOM 2786 N N . GLY A 1 357 ? 18.293 0.274 -41.668 1.00 92.69 357 GLY A N 1
ATOM 2787 C CA . GLY A 1 357 ? 19.671 -0.207 -41.824 1.00 92.69 357 GLY A CA 1
ATOM 2788 C C . GLY A 1 357 ? 20.513 -0.214 -40.545 1.00 92.69 357 GLY A C 1
ATOM 2789 O O . GLY A 1 357 ? 21.738 -0.294 -40.646 1.00 92.69 357 GLY A O 1
ATOM 2790 N N . GLY A 1 358 ? 19.876 -0.186 -39.371 1.00 84.12 358 GLY A N 1
ATOM 2791 C CA . GLY A 1 358 ? 20.557 -0.097 -38.074 1.00 84.12 358 GLY A CA 1
ATOM 2792 C C . GLY A 1 358 ? 20.764 1.341 -37.631 1.00 84.12 358 GLY A C 1
ATOM 2793 O O . GLY A 1 358 ? 21.730 1.555 -36.865 1.00 84.12 358 GLY A O 1
#

Sequence (358 aa):
NPLGISPKERRELIGTIPFWLFRFLGFRAFRPPFAKARFILDQLKARWYLINESGGISHFAPDYETLLAIGTDGYGHKVSGLQAGTKSGSGEWNFYEGVKIICEGLARFGERYAARAEEMATAEADDARRRELMDIALVCRRVPRFGARTFREALQSLFFAQIALNLESLDNSVCPGRMDQYLYPYYNRDLQSGKLDRESAKEILSCFSIKMSEIIPVFSRHLTNFHGGMFNGQVVTVGGTDGEGNDSTNELSYIFLEIMDELRMRQPNYHARVHRGSPAQYLASIVSMLAAGSNSPALYGDEAIVAAMVKHGYDPGDARDYTGVGCVEPVSQGRSFSSTDAAIFNVPGVLEIALNGG

Foldseek 3Di:
DDDDDDPVVVVVVVVCCVVCVCPAQLNVVDDDPVVSVVSVVCCVVCPFKHFLCSQPADFAAAPLLVLQAFALQNVLVVLVVVLVPDDPPDPSNVVSVVSNVLSVVLLVVLQVLLVVLQVCLVVDPDPVSSVVSNVSNVLSNDPSRGHHDALLNSLVNLVSVVVSVVVVTLAFFHANWACVQSSVVRVVVCCVVVVDDLVNSLVVVLVSQVVQLVSFRDDDPVVCVVVPDSARFHEHEAWFAALVRHTPHDSVSVSVLVSQLVVLDRPDQYAYEDEPNGDPVSVVSQVVSVVVPRPDDHYHYLVVQLVVVVVVPDDSSQSRCWGGTRPRRIDRHNPDSDSPPSMDGDPVVVVVCVVVVD